Protein AF-A0A2K9NMX5-F1 (afdb_monomer_lite)

Radius of gyration: 22.31 Å; chains: 1; bounding box: 63×31×60 Å

Secondary structure (DSSP, 8-state):
--SHHHHHTTS----------PPP-HHHHHHHTT--HHHHHHHHHHTTEEEEE--SPPPTT--SHHHHHHHTSPBP-HHHHGGGGGGGGSS--EEEE-TT-TTS--SSEEEEE-TT--HHHHHHHHHHHHHHHTS-GGGS--HHHHHHHHHHHHHHHHHHHHHHHHHSS-SSHHHHHHHHHHHHHHHHHHHHHIIIIIHHHHHHHHHHHHHHHT-TT----HHHHHHHHHHHHHHHHHHHHHHHHHHHHHHHHHHHS-HHHHHHHHHHHHHHHHHHHHHHHHHHHHT-

Foldseek 3Di:
DPPVVVVVVVVPPDDPPPPPPLPQPLVVLLVLLVDALVRLVVVCVVLQEAEAEADDPQPPPDPDRVLVNHVPHHHDDCVQCVVVVVVVVDPDFKAWDQCLAPVGNDPTTYMYGYSPDDSLNSSLNVSLSVSLSSDDPVLRDNPVVLVVQLVVLVVLLVVLVVVCVVPVDQPDDVSVVSNVVSLVSNLSSLVSCLVSPLLSLLVSLVSVLVSVVPDPPSDDDPVSNVVSVVSNVVSLVVSLVSLVVSLVVLVVSLVSDDPVVCVVCVVVSVSSNVSSVVSNVVSVVSND

pLDDT: mean 73.91, std 14.16, range [30.08, 94.81]

Organism: Bacteriovorax stolpii (NCBI:txid960)

Sequence (288 aa):
MKIYIAIALSLLISLPVSAQFIAFPEAEVRSILLMTPDQIKQFAHKKEIELFKFSDPIPSQSKDVAHAFLASLPEVDQELFGPYKEIFTGSTLGVYFSKHNSSIDLESDTILFSSEADRWTIAHEMGHALIDKNRPLEMKKDEGADIERLRNAKEDYEEIMNLYRNLGFFPGQSYMQRALQSIQVWTSLMLDMLYTYELEEVRIEKYLIGLYENKPGLKLDSHTYKRSFWYIGKNCTSAKAKVNLAVEVLEYFSSIVPVEFKDAHRSELLKHKKILDQHRKVIGELCL

Structure (mmCIF, N/CA/C/O backbone):
data_AF-A0A2K9NMX5-F1
#
_entry.id   AF-A0A2K9NMX5-F1
#
loop_
_atom_site.group_PDB
_atom_site.id
_atom_site.type_symbol
_atom_site.label_atom_id
_atom_site.label_alt_id
_atom_site.label_comp_id
_atom_site.label_asym_id
_atom_site.label_entity_id
_atom_site.label_seq_id
_atom_site.pdbx_PDB_ins_code
_atom_site.Cartn_x
_atom_site.Cartn_y
_atom_site.Cartn_z
_atom_site.occupancy
_atom_site.B_iso_or_equiv
_atom_site.auth_seq_id
_atom_site.auth_comp_id
_atom_site.auth_asym_id
_atom_site.auth_atom_id
_atom_site.pdbx_PDB_model_num
ATOM 1 N N . MET A 1 1 ? -36.478 -11.560 25.301 1.00 39.66 1 MET A N 1
ATOM 2 C CA . MET A 1 1 ? -35.323 -10.636 25.408 1.00 39.66 1 MET A CA 1
ATOM 3 C C . MET A 1 1 ? -33.944 -11.276 25.158 1.00 39.66 1 MET A C 1
ATOM 5 O O . MET A 1 1 ? -32.975 -10.540 25.124 1.00 39.66 1 MET A O 1
ATOM 9 N N . LYS A 1 2 ? -33.819 -12.601 24.944 1.00 32.41 2 LYS A N 1
ATOM 10 C CA . LYS A 1 2 ? -32.523 -13.276 24.681 1.00 32.41 2 LYS A CA 1
ATOM 11 C C . LYS A 1 2 ? -32.207 -13.528 23.192 1.00 32.41 2 LYS A C 1
ATOM 13 O O . LYS A 1 2 ? -31.082 -13.866 22.863 1.00 32.41 2 LYS A O 1
ATOM 18 N N . ILE A 1 3 ? -33.187 -13.357 22.301 1.00 30.95 3 ILE A N 1
ATOM 19 C CA . ILE A 1 3 ? -33.089 -13.760 20.883 1.00 30.95 3 ILE A CA 1
ATOM 20 C C . ILE A 1 3 ? -32.508 -12.643 19.994 1.00 30.95 3 ILE A C 1
ATOM 22 O O . ILE A 1 3 ? -31.799 -12.930 19.039 1.00 30.95 3 ILE A O 1
ATOM 26 N N . TYR A 1 4 ? -32.699 -11.370 20.351 1.00 31.67 4 TYR A N 1
ATOM 27 C CA . TYR A 1 4 ? -32.189 -10.237 19.561 1.00 31.67 4 TYR A CA 1
ATOM 28 C C . TYR A 1 4 ? -30.689 -9.958 19.753 1.00 31.67 4 TYR A C 1
ATOM 30 O O . TYR A 1 4 ? -30.092 -9.260 18.943 1.00 31.67 4 TYR A O 1
ATOM 38 N N . ILE A 1 5 ? -30.069 -10.559 20.776 1.00 36.44 5 ILE A N 1
ATOM 39 C CA . ILE A 1 5 ? -28.612 -10.533 20.980 1.00 36.44 5 ILE A CA 1
ATOM 40 C C . ILE A 1 5 ? -27.917 -11.365 19.889 1.00 36.44 5 ILE A C 1
ATOM 42 O O . ILE A 1 5 ? -26.876 -10.964 19.393 1.00 36.44 5 ILE A O 1
ATOM 46 N N . ALA A 1 6 ? -28.532 -12.462 19.433 1.00 30.08 6 ALA A N 1
ATOM 47 C CA . ALA A 1 6 ? -27.938 -13.371 18.451 1.00 30.08 6 ALA A CA 1
ATOM 48 C C . ALA A 1 6 ? -27.905 -12.821 17.009 1.00 30.08 6 ALA A C 1
ATOM 50 O O . ALA A 1 6 ? -27.070 -13.248 16.223 1.00 30.08 6 ALA A O 1
ATOM 51 N N . ILE A 1 7 ? -28.774 -11.864 16.656 1.00 31.25 7 ILE A N 1
ATOM 52 C CA . ILE A 1 7 ? -28.886 -11.355 15.273 1.00 31.25 7 ILE A CA 1
ATOM 53 C C . ILE A 1 7 ? -27.889 -10.214 15.005 1.00 31.25 7 ILE A C 1
ATOM 55 O O . ILE A 1 7 ? -27.329 -10.133 13.913 1.00 31.25 7 ILE A O 1
ATOM 59 N N . ALA A 1 8 ? -27.557 -9.406 16.020 1.00 31.17 8 ALA A N 1
ATOM 60 C CA . ALA A 1 8 ? -26.403 -8.497 15.959 1.00 31.17 8 ALA A CA 1
ATOM 61 C C . ALA A 1 8 ? -25.058 -9.260 15.945 1.00 31.17 8 ALA A C 1
ATOM 63 O O . ALA A 1 8 ? -24.039 -8.721 15.525 1.00 31.17 8 ALA A O 1
ATOM 64 N N . LEU A 1 9 ? -25.080 -10.529 16.368 1.00 35.69 9 LEU A N 1
ATOM 65 C CA . LEU A 1 9 ? -23.940 -11.444 16.478 1.00 35.69 9 LEU A CA 1
ATOM 66 C C . LEU A 1 9 ? -23.517 -12.067 15.132 1.00 35.69 9 LEU A C 1
ATOM 68 O O . LEU A 1 9 ? -22.407 -12.572 15.021 1.00 35.69 9 LEU A O 1
ATOM 72 N N . SER A 1 10 ? -24.364 -12.009 14.100 1.00 32.78 10 SER A N 1
ATOM 73 C CA . SER A 1 10 ? -24.063 -12.506 12.742 1.00 32.78 10 SER A CA 1
ATOM 74 C C . SER A 1 10 ? -23.406 -11.469 11.818 1.00 32.78 10 SER A C 1
ATOM 76 O O . SER A 1 10 ? -22.920 -11.834 10.753 1.00 32.78 10 SER A O 1
ATOM 78 N N . LEU A 1 11 ? -23.356 -10.195 12.226 1.00 35.81 11 LEU A N 1
ATOM 79 C CA . LEU A 1 11 ? -22.588 -9.135 11.549 1.00 35.81 11 LEU A CA 1
ATOM 80 C C . LEU A 1 11 ? -21.177 -8.962 12.135 1.00 35.81 11 LEU A C 1
ATOM 82 O O . LEU A 1 11 ? -20.409 -8.135 11.650 1.00 35.81 11 LEU A O 1
ATOM 86 N N . LEU A 1 12 ? -20.813 -9.787 13.126 1.00 37.06 12 LEU A N 1
ATOM 87 C CA . LEU A 1 12 ? -19.438 -10.016 13.577 1.00 37.06 12 LEU A CA 1
ATOM 88 C C . LEU A 1 12 ? -18.704 -10.844 12.514 1.00 37.06 12 LEU A C 1
ATOM 90 O O . LEU A 1 12 ? -18.316 -11.991 12.737 1.00 37.06 12 LEU A O 1
ATOM 94 N N . ILE A 1 13 ? -18.596 -10.281 11.312 1.00 38.78 13 ILE A N 1
ATOM 95 C CA . ILE A 1 13 ? -17.832 -10.870 10.227 1.00 38.78 13 ILE A CA 1
ATOM 96 C C . ILE A 1 13 ? -16.401 -10.974 10.733 1.00 38.78 13 ILE A C 1
ATOM 98 O O . ILE A 1 13 ? -15.796 -10.007 11.196 1.00 38.78 13 ILE A O 1
ATOM 102 N N . SER A 1 14 ? -15.916 -12.208 10.703 1.00 38.34 14 SER A N 1
ATOM 103 C CA . SER A 1 14 ? -14.521 -12.588 10.779 1.00 38.34 14 SER A CA 1
ATOM 104 C C . SER A 1 14 ? -13.617 -11.488 10.234 1.00 38.34 14 SER A C 1
ATOM 106 O O . SER A 1 14 ? -13.464 -11.361 9.022 1.00 38.34 14 SER A O 1
ATOM 108 N N . LEU A 1 15 ? -12.969 -10.738 11.127 1.00 38.94 15 LEU A N 1
ATOM 109 C CA . LEU A 1 15 ? -11.717 -10.091 10.760 1.00 38.94 15 LEU A CA 1
ATOM 110 C C . LEU A 1 15 ? -10.852 -11.172 10.119 1.00 38.94 15 LEU A C 1
ATOM 112 O O . LEU A 1 15 ? -10.702 -12.237 10.746 1.00 38.94 15 LEU A O 1
ATOM 116 N N . PRO A 1 16 ? -10.289 -10.951 8.923 1.00 42.09 16 PRO A N 1
ATOM 117 C CA . PRO A 1 16 ? -9.227 -11.804 8.455 1.00 42.09 16 PRO A CA 1
ATOM 118 C C . PRO A 1 16 ? -8.101 -11.698 9.487 1.00 42.09 16 PRO A C 1
ATOM 120 O O . PRO A 1 16 ? -7.325 -10.755 9.539 1.00 42.09 16 PRO A O 1
ATOM 123 N N . VAL A 1 17 ? -8.027 -12.703 10.359 1.00 41.62 17 VAL A N 1
ATOM 124 C CA . VAL A 1 17 ? -6.930 -12.919 11.313 1.00 41.62 17 VAL A CA 1
ATOM 125 C C . VAL A 1 17 ? -5.616 -13.172 10.568 1.00 41.62 17 VAL A C 1
ATOM 127 O O . VAL A 1 17 ? -4.544 -13.225 11.165 1.00 41.62 17 VAL A O 1
ATOM 130 N N . SER A 1 18 ? -5.655 -13.319 9.251 1.00 43.41 18 SER A N 1
ATOM 131 C CA . SER A 1 18 ? -4.471 -13.447 8.438 1.00 43.41 18 SER A CA 1
ATOM 132 C C . SER A 1 18 ? -3.858 -12.076 8.166 1.00 43.41 18 SER A C 1
ATOM 134 O O . SER A 1 18 ? -3.898 -11.582 7.048 1.00 43.41 18 SER A O 1
ATOM 136 N N . ALA A 1 19 ? -3.068 -11.584 9.119 1.00 44.72 19 ALA A N 1
ATOM 137 C CA . ALA A 1 19 ? -1.778 -10.988 8.765 1.00 44.72 19 ALA A CA 1
ATOM 138 C C . ALA A 1 19 ? -0.872 -12.076 8.137 1.00 44.72 19 ALA A C 1
ATOM 140 O O . ALA A 1 19 ? 0.235 -12.348 8.603 1.00 44.72 19 ALA A O 1
ATOM 141 N N . GLN A 1 20 ? -1.372 -12.781 7.116 1.00 50.09 20 GLN A N 1
ATOM 142 C CA . GLN A 1 20 ? -0.542 -13.579 6.243 1.00 50.09 20 GLN A CA 1
ATOM 143 C C . GLN A 1 20 ? 0.215 -12.557 5.423 1.00 50.09 20 GLN A C 1
ATOM 145 O O . GLN A 1 20 ? -0.358 -11.800 4.642 1.00 50.09 20 GLN A O 1
ATOM 150 N N . PHE A 1 21 ? 1.515 -12.492 5.670 1.00 55.56 21 PHE A N 1
ATOM 151 C CA . PHE A 1 21 ? 2.412 -11.776 4.794 1.00 55.56 21 PHE A CA 1
ATOM 152 C C . PHE A 1 21 ? 2.239 -12.382 3.409 1.00 55.56 21 PHE A C 1
ATOM 154 O O . PHE A 1 21 ? 2.646 -13.521 3.179 1.00 55.56 21 PHE A O 1
ATOM 161 N N . ILE A 1 22 ? 1.598 -11.635 2.510 1.00 64.44 22 ILE A N 1
ATOM 162 C CA . ILE A 1 22 ? 1.619 -11.971 1.095 1.00 64.44 22 ILE A CA 1
ATOM 163 C C . ILE A 1 22 ? 3.096 -12.012 0.728 1.00 64.44 22 ILE A C 1
ATOM 165 O O . ILE A 1 22 ? 3.821 -11.035 0.948 1.00 64.44 22 ILE A O 1
ATOM 169 N N . ALA A 1 23 ? 3.552 -13.181 0.278 1.00 68.25 23 ALA A N 1
ATOM 170 C CA . ALA A 1 23 ? 4.934 -13.362 -0.116 1.00 68.25 23 ALA A CA 1
ATOM 171 C C . ALA A 1 23 ? 5.259 -12.323 -1.189 1.00 68.25 23 ALA A C 1
ATOM 173 O O . ALA A 1 23 ? 4.546 -12.204 -2.189 1.00 68.25 23 ALA A O 1
ATOM 174 N N . PHE A 1 24 ? 6.311 -11.544 -0.951 1.00 74.38 24 PHE A N 1
ATOM 175 C CA . PHE A 1 24 ? 6.724 -10.540 -1.912 1.00 74.38 24 PHE A CA 1
ATOM 176 C C . PHE A 1 24 ? 7.289 -11.253 -3.157 1.00 74.38 24 PHE A C 1
ATOM 178 O O . PHE A 1 24 ? 8.130 -12.144 -3.005 1.00 74.38 24 PHE A O 1
ATOM 185 N N . PRO A 1 25 ? 6.832 -10.920 -4.379 1.00 82.56 25 PRO A N 1
ATOM 186 C CA . PRO A 1 25 ? 7.232 -11.598 -5.613 1.00 82.56 25 PRO A CA 1
ATOM 187 C C . PRO A 1 25 ? 8.620 -11.126 -6.076 1.00 82.56 25 PRO A C 1
ATOM 189 O O . PRO A 1 25 ? 8.793 -10.473 -7.106 1.00 82.56 25 PRO A O 1
ATOM 192 N N . GLU A 1 26 ? 9.628 -11.452 -5.268 1.00 83.12 26 GLU A N 1
ATOM 193 C CA . GLU A 1 26 ? 11.017 -11.015 -5.407 1.00 83.12 26 GLU A CA 1
ATOM 194 C C . GLU A 1 26 ? 11.593 -11.305 -6.799 1.00 83.12 26 GLU A C 1
ATOM 196 O O . GLU A 1 26 ? 12.179 -10.430 -7.441 1.00 83.12 26 GLU A O 1
ATOM 201 N N . ALA A 1 27 ? 11.418 -12.535 -7.289 1.00 84.12 27 ALA A N 1
ATOM 202 C CA . ALA A 1 27 ? 11.983 -12.971 -8.561 1.00 84.12 27 ALA A CA 1
ATOM 203 C C . ALA A 1 27 ? 11.429 -12.154 -9.738 1.00 84.12 27 ALA A C 1
ATOM 205 O O . ALA A 1 27 ? 12.196 -11.697 -10.593 1.00 84.12 27 ALA A O 1
ATOM 206 N N . GLU A 1 28 ? 10.116 -11.926 -9.760 1.00 87.69 28 GLU A N 1
ATOM 207 C CA . GLU A 1 28 ? 9.453 -11.117 -10.773 1.00 87.69 28 GLU A CA 1
ATOM 208 C C . GLU A 1 28 ? 9.873 -9.646 -10.701 1.00 87.69 28 GLU A C 1
ATOM 210 O O . GLU A 1 28 ? 10.300 -9.095 -11.719 1.00 87.69 28 GLU A O 1
ATOM 215 N N . VAL A 1 29 ? 9.856 -9.026 -9.517 1.00 84.88 29 VAL A N 1
ATOM 216 C CA . VAL A 1 29 ? 10.253 -7.614 -9.346 1.00 84.88 29 VAL A CA 1
ATOM 217 C C . VAL A 1 29 ? 11.712 -7.399 -9.755 1.00 84.88 29 VAL A C 1
ATOM 219 O O . VAL A 1 29 ? 12.036 -6.472 -10.503 1.00 84.88 29 VAL A O 1
ATOM 222 N N . ARG A 1 30 ? 12.606 -8.322 -9.380 1.00 83.12 30 ARG A N 1
ATOM 223 C CA . ARG A 1 30 ? 14.009 -8.303 -9.819 1.00 83.12 30 ARG A CA 1
ATOM 224 C C . ARG A 1 30 ? 14.152 -8.395 -11.335 1.00 83.12 30 ARG A C 1
ATOM 226 O O . ARG A 1 30 ? 15.092 -7.817 -11.887 1.00 83.12 30 ARG A O 1
ATOM 233 N N . SER A 1 31 ? 13.285 -9.160 -11.996 1.00 84.88 31 SER A N 1
ATOM 234 C CA . SER A 1 31 ? 13.334 -9.356 -13.444 1.00 84.88 31 SER A CA 1
ATOM 235 C C . SER A 1 31 ? 12.909 -8.099 -14.209 1.00 84.88 31 SER A C 1
ATOM 237 O O . SER A 1 31 ? 13.566 -7.751 -15.189 1.00 84.88 31 SER A O 1
ATOM 239 N N . ILE A 1 32 ? 11.922 -7.346 -13.710 1.00 87.69 32 ILE A N 1
ATOM 240 C CA . ILE A 1 32 ? 11.442 -6.087 -14.314 1.00 87.69 32 ILE A CA 1
ATOM 241 C C . ILE A 1 32 ? 12.579 -5.056 -14.424 1.00 87.69 32 ILE A C 1
ATOM 243 O O . ILE A 1 32 ? 12.795 -4.443 -15.478 1.00 87.69 32 ILE A O 1
ATOM 247 N N . LEU A 1 33 ? 13.416 -4.954 -13.388 1.00 82.00 33 LEU A N 1
ATOM 248 C CA . LEU A 1 33 ? 14.617 -4.107 -13.395 1.00 82.00 33 LEU A CA 1
ATOM 249 C C . LEU A 1 33 ? 15.656 -4.486 -14.466 1.00 82.00 33 LEU A C 1
ATOM 251 O O . LEU A 1 33 ? 16.575 -3.708 -14.712 1.00 82.00 33 LEU A O 1
ATOM 255 N N . LEU A 1 34 ? 15.535 -5.654 -15.103 1.00 83.00 34 LEU A N 1
ATOM 256 C CA . LEU A 1 34 ? 16.440 -6.133 -16.155 1.00 83.00 34 LEU A CA 1
ATOM 257 C C . LEU A 1 34 ? 15.776 -6.286 -17.539 1.00 83.00 34 LEU A C 1
ATOM 259 O O . LEU A 1 34 ? 16.484 -6.341 -18.540 1.00 83.00 34 LEU A O 1
ATOM 263 N N . MET A 1 35 ? 14.442 -6.282 -17.622 1.00 88.06 35 MET A N 1
ATOM 264 C CA . MET A 1 35 ? 13.666 -6.411 -18.864 1.00 88.06 35 MET A CA 1
ATOM 265 C C . MET A 1 35 ? 13.797 -5.237 -19.857 1.00 88.06 35 MET A C 1
ATOM 267 O O . MET A 1 35 ? 13.880 -4.071 -19.490 1.00 88.06 35 MET A O 1
ATOM 271 N N . THR A 1 36 ? 13.759 -5.502 -21.156 1.00 87.88 36 THR A N 1
ATOM 272 C CA . THR A 1 36 ? 13.569 -4.443 -22.161 1.00 87.88 36 THR A CA 1
ATOM 273 C C . THR A 1 36 ? 12.147 -3.860 -22.083 1.00 87.88 36 THR A C 1
ATOM 275 O O . THR A 1 36 ? 11.261 -4.496 -21.508 1.00 87.88 36 THR A O 1
ATOM 278 N N . PRO A 1 37 ? 11.872 -2.690 -22.692 1.00 87.94 37 PRO A N 1
ATOM 279 C CA . PRO A 1 37 ? 10.526 -2.115 -22.717 1.00 87.94 37 PRO A CA 1
ATOM 280 C C . PRO A 1 37 ? 9.449 -3.083 -23.223 1.00 87.94 37 PRO A C 1
ATOM 282 O O . PRO A 1 37 ? 8.381 -3.203 -22.626 1.00 87.94 37 PRO A O 1
ATOM 285 N N . ASP A 1 38 ? 9.743 -3.828 -24.289 1.00 89.62 38 ASP A N 1
ATOM 286 C CA . ASP A 1 38 ? 8.806 -4.807 -24.847 1.00 89.62 38 ASP A CA 1
ATOM 287 C C . ASP A 1 38 ? 8.607 -6.013 -23.930 1.00 89.62 38 ASP A C 1
ATOM 289 O O . ASP A 1 38 ? 7.492 -6.518 -23.816 1.00 89.62 38 ASP A O 1
ATOM 293 N N . GLN A 1 39 ? 9.654 -6.445 -23.222 1.00 92.50 39 GLN A N 1
ATOM 294 C CA . GLN A 1 39 ? 9.534 -7.506 -22.224 1.00 92.50 39 GLN A CA 1
ATOM 295 C C . GLN A 1 39 ? 8.657 -7.073 -21.043 1.00 92.50 39 GLN A C 1
ATOM 297 O O . GLN A 1 39 ? 7.851 -7.880 -20.586 1.00 92.50 39 GLN A O 1
ATOM 302 N N . ILE A 1 40 ? 8.756 -5.816 -20.590 1.00 91.50 40 ILE A N 1
ATOM 303 C CA . ILE A 1 40 ? 7.889 -5.276 -19.529 1.00 91.50 40 ILE A CA 1
ATOM 304 C C . ILE A 1 40 ? 6.427 -5.279 -19.992 1.00 91.50 40 ILE A C 1
ATOM 306 O O . ILE A 1 40 ? 5.571 -5.798 -19.280 1.00 91.50 40 ILE A O 1
ATOM 310 N N . LYS A 1 41 ? 6.138 -4.790 -21.207 1.00 92.25 41 LYS A N 1
ATOM 311 C CA . LYS A 1 41 ? 4.773 -4.795 -21.771 1.00 92.25 41 LYS A CA 1
ATOM 312 C C . LYS A 1 41 ? 4.205 -6.209 -21.906 1.00 92.25 41 LYS A C 1
ATOM 314 O O . LYS A 1 41 ? 3.077 -6.467 -21.498 1.00 92.25 41 LYS A O 1
ATOM 319 N N . GLN A 1 42 ? 4.991 -7.149 -22.432 1.00 94.06 42 GLN A N 1
ATOM 320 C CA . GLN A 1 42 ? 4.574 -8.551 -22.540 1.00 94.06 42 GLN A CA 1
ATOM 321 C C . GLN A 1 42 ? 4.342 -9.192 -21.170 1.00 94.06 42 GLN A C 1
ATOM 323 O O . GLN A 1 42 ? 3.435 -10.011 -21.020 1.00 94.06 42 GLN A O 1
ATOM 328 N N . PHE A 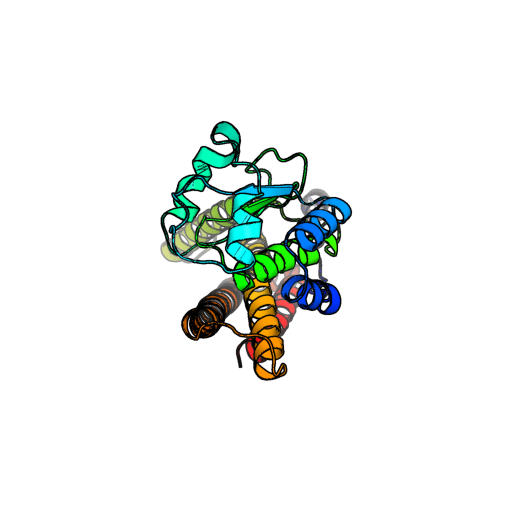1 43 ? 5.167 -8.853 -20.180 1.00 94.00 43 PHE A N 1
ATOM 329 C CA . PHE A 1 43 ? 4.998 -9.328 -18.815 1.00 94.00 43 PHE A CA 1
ATOM 330 C C . PHE A 1 43 ? 3.707 -8.780 -18.195 1.00 94.00 43 PHE A C 1
ATOM 332 O O . PHE A 1 43 ? 2.921 -9.573 -17.685 1.00 94.00 43 PHE A O 1
ATOM 339 N N . ALA A 1 44 ? 3.451 -7.472 -18.304 1.00 94.00 44 ALA A N 1
ATOM 340 C CA . ALA A 1 44 ? 2.224 -6.838 -17.819 1.00 94.00 44 ALA A CA 1
ATOM 341 C C . ALA A 1 44 ? 0.972 -7.446 -18.466 1.00 94.00 44 ALA A C 1
ATOM 343 O O . ALA A 1 44 ? 0.076 -7.896 -17.759 1.00 94.00 44 ALA A O 1
ATOM 344 N N . HIS A 1 45 ? 0.972 -7.611 -19.792 1.00 93.31 45 HIS A N 1
ATOM 345 C CA . HIS A 1 45 ? -0.123 -8.264 -20.514 1.00 93.31 45 HIS A CA 1
ATOM 346 C C . HIS A 1 45 ? -0.381 -9.696 -20.017 1.00 93.31 45 HIS A C 1
ATOM 348 O O . HIS A 1 45 ? -1.518 -10.075 -19.760 1.00 93.31 45 HIS A O 1
ATOM 354 N N . LYS A 1 46 ? 0.669 -10.510 -19.821 1.00 93.56 46 LYS A N 1
ATOM 355 C CA . LYS A 1 46 ? 0.532 -11.872 -19.259 1.00 93.56 46 LYS A CA 1
ATOM 356 C C . LYS A 1 46 ? -0.017 -11.886 -17.834 1.00 93.56 46 LYS A C 1
ATOM 358 O O . LYS A 1 46 ? -0.508 -12.919 -17.389 1.00 93.56 46 LYS A O 1
ATOM 363 N N . LYS A 1 47 ? 0.143 -10.784 -17.108 1.00 92.62 47 LYS A N 1
ATOM 364 C CA . LYS A 1 47 ? -0.374 -10.595 -15.756 1.00 92.62 47 LYS A CA 1
ATOM 365 C C . LYS A 1 47 ? -1.725 -9.884 -15.746 1.00 92.62 47 LYS A C 1
ATOM 367 O O . LYS A 1 47 ? -2.229 -9.656 -14.655 1.00 92.62 47 LYS A O 1
ATOM 372 N N . GLU A 1 48 ? -2.320 -9.588 -16.904 1.00 94.00 48 GLU A N 1
ATOM 373 C CA . GLU A 1 48 ? -3.578 -8.837 -17.006 1.00 94.00 48 GLU A CA 1
ATOM 374 C C . GLU A 1 48 ? -3.473 -7.491 -16.271 1.00 94.00 48 GLU A C 1
ATOM 376 O O . GLU A 1 48 ? -4.262 -7.204 -15.367 1.00 94.00 48 GLU A O 1
ATOM 381 N N . ILE A 1 49 ? -2.413 -6.741 -16.591 1.00 94.56 49 ILE A N 1
ATOM 382 C CA . ILE A 1 49 ? -2.163 -5.385 -16.100 1.00 94.56 49 ILE A CA 1
ATOM 383 C C . ILE A 1 49 ? -2.083 -4.456 -17.309 1.00 94.56 49 ILE A C 1
ATOM 385 O O . ILE A 1 49 ? -1.254 -4.671 -18.203 1.00 94.56 49 ILE A O 1
ATOM 389 N N . GLU A 1 50 ? -2.909 -3.420 -17.317 1.00 94.81 50 GLU A N 1
ATOM 390 C CA . GLU A 1 50 ? -2.854 -2.346 -18.298 1.00 94.81 50 GLU A CA 1
ATOM 391 C C . GLU A 1 50 ? -1.894 -1.242 -17.858 1.00 94.81 50 GLU A C 1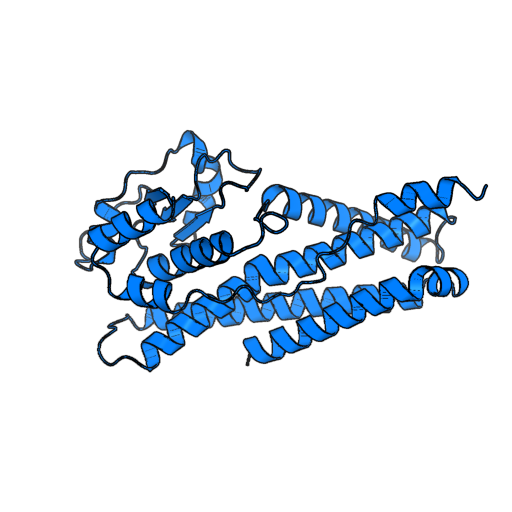
ATOM 393 O O . GLU A 1 50 ? -1.733 -0.941 -16.676 1.00 94.81 50 GLU A O 1
ATOM 398 N N . LEU A 1 51 ? -1.198 -0.662 -18.834 1.00 94.19 51 LEU A N 1
ATOM 399 C CA . LEU A 1 51 ? -0.132 0.306 -18.613 1.00 94.19 51 LEU A CA 1
ATOM 400 C C . LEU A 1 51 ? -0.411 1.547 -19.454 1.00 94.19 51 LEU A C 1
ATOM 402 O O . LEU A 1 51 ? -0.465 1.449 -20.682 1.00 94.19 51 LEU A O 1
ATOM 406 N N . PHE A 1 52 ? -0.501 2.707 -18.813 1.00 91.75 52 PHE A N 1
ATOM 407 C CA . PHE A 1 52 ? -0.731 3.983 -19.490 1.00 91.75 52 PHE A CA 1
ATOM 408 C C . PHE A 1 52 ? 0.274 5.043 -19.047 1.00 91.75 52 PHE A C 1
ATOM 410 O O . PHE A 1 52 ? 0.928 4.927 -18.007 1.00 91.75 52 PHE A O 1
ATOM 417 N N . LYS A 1 53 ? 0.372 6.111 -19.840 1.00 88.62 53 LYS A N 1
ATOM 418 C CA . LYS A 1 53 ? 1.113 7.325 -19.484 1.00 88.62 53 LYS A CA 1
ATOM 419 C C . LYS A 1 53 ? 0.181 8.527 -19.345 1.00 88.62 53 LYS A C 1
ATOM 421 O O . LYS A 1 53 ? -0.755 8.683 -20.133 1.00 88.62 53 LYS A O 1
ATOM 426 N N . PHE A 1 54 ? 0.490 9.414 -18.405 1.00 80.19 54 PHE A N 1
ATOM 427 C CA . PHE A 1 54 ? -0.049 10.769 -18.388 1.00 80.19 54 PHE A CA 1
ATOM 428 C C . PHE A 1 54 ? 0.719 11.660 -19.367 1.00 80.19 54 PHE A C 1
ATOM 430 O O . PHE A 1 54 ? 1.946 11.602 -19.477 1.00 80.19 54 PHE A O 1
ATOM 437 N N . SER A 1 55 ? -0.033 12.470 -20.107 1.00 63.75 55 SER A N 1
ATOM 438 C CA . SER A 1 55 ? 0.460 13.371 -21.143 1.00 63.75 55 SER A CA 1
ATOM 439 C C . SER A 1 55 ? 1.075 14.636 -20.533 1.00 63.75 55 SER A C 1
ATOM 441 O O . SER A 1 55 ? 0.483 15.711 -20.602 1.00 63.75 55 SER A O 1
ATOM 443 N N . ASP A 1 56 ? 2.267 14.501 -19.959 1.00 59.78 56 ASP A N 1
ATOM 444 C CA . ASP A 1 56 ? 3.194 15.615 -19.756 1.00 59.78 56 ASP A CA 1
ATOM 445 C C . ASP A 1 56 ? 4.333 15.508 -20.787 1.00 59.78 56 ASP A C 1
ATOM 447 O O . ASP A 1 56 ? 4.685 14.401 -21.219 1.00 59.78 56 ASP A O 1
ATOM 451 N N . PRO A 1 57 ? 4.888 16.634 -21.277 1.00 54.34 57 PRO A N 1
ATOM 452 C CA . PRO A 1 57 ? 5.954 16.591 -22.265 1.00 54.34 57 PRO A CA 1
ATOM 453 C C . PRO A 1 57 ? 7.154 15.829 -21.701 1.00 54.34 57 PRO A C 1
ATOM 455 O O . PRO A 1 57 ? 7.792 16.267 -20.746 1.00 54.34 57 PRO A O 1
ATOM 458 N N . ILE A 1 58 ? 7.483 14.700 -22.334 1.00 54.47 58 ILE A N 1
ATOM 459 C CA . ILE A 1 58 ? 8.667 13.913 -21.990 1.00 54.47 58 ILE A CA 1
ATOM 460 C C . ILE A 1 58 ? 9.895 14.827 -22.114 1.00 54.47 58 ILE A C 1
ATOM 462 O O . ILE A 1 58 ? 10.128 15.365 -23.206 1.00 54.47 58 ILE A O 1
ATOM 466 N N . PRO A 1 59 ? 10.703 15.009 -21.051 1.00 50.66 59 PRO A N 1
ATOM 467 C CA . PRO A 1 59 ? 11.921 15.796 -21.145 1.00 50.66 59 PRO A CA 1
ATOM 468 C C . PRO A 1 59 ? 12.801 15.233 -22.264 1.00 50.66 59 PRO A C 1
ATOM 470 O O . PRO A 1 59 ? 13.235 14.082 -22.224 1.00 50.66 59 PRO A O 1
ATOM 473 N N . SER A 1 60 ? 13.063 16.054 -23.284 1.00 44.88 60 SER A N 1
ATOM 474 C CA . SER A 1 60 ? 13.651 15.666 -24.581 1.00 44.88 60 SER A CA 1
ATOM 475 C C . SER A 1 60 ? 15.077 15.087 -24.537 1.00 44.88 60 SER A C 1
ATOM 477 O O . SER A 1 60 ? 15.692 14.882 -25.584 1.00 44.88 60 SER A O 1
ATOM 479 N N . GLN A 1 61 ? 15.636 14.831 -23.351 1.00 45.62 61 GLN A N 1
ATOM 480 C CA . GLN A 1 61 ? 17.063 14.567 -23.173 1.00 45.62 61 GLN A CA 1
ATOM 481 C C . GLN A 1 61 ? 17.419 13.248 -22.485 1.00 45.62 61 GLN A C 1
ATOM 483 O O . GLN A 1 61 ? 18.597 12.887 -22.500 1.00 45.62 61 GLN A O 1
ATOM 488 N N . SER A 1 62 ? 16.469 12.487 -21.936 1.00 48.75 62 SER A N 1
ATOM 489 C CA . SER A 1 62 ? 16.819 11.206 -21.316 1.00 48.75 62 SER A CA 1
ATOM 490 C C . SER A 1 62 ? 16.637 10.033 -22.281 1.00 48.75 62 SER A C 1
ATOM 492 O O . SER A 1 62 ? 15.550 9.755 -22.782 1.00 48.75 62 SER A O 1
ATOM 494 N N . LYS A 1 63 ? 17.750 9.347 -22.564 1.00 52.12 63 LYS A N 1
ATOM 495 C CA . LYS A 1 63 ? 17.844 8.190 -23.474 1.00 52.12 63 LYS A CA 1
ATOM 496 C C . LYS A 1 63 ? 17.719 6.850 -22.745 1.00 52.12 63 LYS A C 1
ATOM 498 O O . LYS A 1 63 ? 18.124 5.818 -23.281 1.00 52.12 63 LYS A O 1
ATOM 503 N N . ASP A 1 64 ? 17.206 6.862 -21.522 1.00 67.44 64 ASP A N 1
ATOM 504 C CA . ASP A 1 64 ? 17.166 5.663 -20.696 1.00 67.44 64 ASP A CA 1
ATOM 505 C C . ASP A 1 64 ? 15.965 4.775 -21.033 1.00 67.44 64 ASP A C 1
ATOM 507 O O . ASP A 1 64 ? 14.939 5.222 -21.545 1.00 67.44 64 ASP A O 1
ATOM 511 N N . VAL A 1 65 ? 16.099 3.481 -20.731 1.00 64.06 65 VAL A N 1
ATOM 512 C CA . VAL A 1 65 ? 15.112 2.428 -21.034 1.00 64.06 65 VAL A CA 1
ATOM 513 C C . VAL A 1 65 ? 13.695 2.789 -20.567 1.00 64.06 65 VAL A C 1
ATOM 515 O O . VAL A 1 65 ? 12.729 2.439 -21.242 1.00 64.06 65 VAL A O 1
ATOM 518 N N . ALA A 1 66 ? 13.573 3.515 -19.451 1.00 73.56 66 ALA A N 1
ATOM 519 C CA . ALA A 1 66 ? 12.296 3.994 -18.931 1.00 73.56 66 ALA A CA 1
ATOM 520 C C . ALA A 1 66 ? 11.593 4.952 -19.909 1.00 73.56 66 ALA A C 1
ATOM 522 O O . ALA A 1 66 ? 10.428 4.746 -20.219 1.00 73.56 66 ALA A O 1
ATOM 523 N N . HIS A 1 67 ? 12.307 5.905 -20.513 1.00 76.69 67 HIS A N 1
ATOM 524 C CA . HIS A 1 67 ? 11.721 6.841 -21.478 1.00 76.69 67 HIS A CA 1
ATOM 525 C C . HIS A 1 67 ? 11.252 6.149 -22.757 1.00 76.69 67 HIS A C 1
ATOM 527 O O . HIS A 1 67 ? 10.175 6.453 -23.261 1.00 76.69 67 HIS A O 1
ATOM 533 N N . ALA A 1 68 ? 12.021 5.180 -23.265 1.00 75.44 68 ALA A N 1
ATOM 534 C CA . ALA A 1 68 ? 11.604 4.381 -24.419 1.00 75.44 68 ALA A CA 1
ATOM 535 C C . ALA A 1 68 ? 10.351 3.541 -24.111 1.00 75.44 68 ALA A C 1
ATOM 537 O O . ALA A 1 68 ? 9.469 3.403 -24.959 1.00 75.44 68 ALA A O 1
ATOM 538 N N . PHE A 1 69 ? 10.259 3.002 -22.892 1.00 85.56 69 PHE A N 1
ATOM 539 C CA . PHE A 1 69 ? 9.068 2.310 -22.411 1.00 85.56 69 PHE A CA 1
ATOM 540 C C . PHE A 1 69 ? 7.863 3.248 -22.331 1.00 85.56 69 PHE A C 1
ATOM 542 O O . PHE A 1 69 ? 6.872 2.980 -23.010 1.00 85.56 69 PHE A O 1
ATOM 549 N N . LEU A 1 70 ? 7.980 4.365 -21.609 1.00 86.25 70 LEU A N 1
ATOM 550 C CA . LEU A 1 70 ? 6.916 5.356 -21.437 1.00 86.25 70 LEU A CA 1
ATOM 551 C C . LEU A 1 70 ? 6.433 5.922 -22.772 1.00 86.25 70 LEU A C 1
ATOM 553 O O . LEU A 1 70 ? 5.234 5.999 -23.009 1.00 86.25 70 LEU A O 1
ATOM 557 N N . ALA A 1 71 ? 7.344 6.249 -23.693 1.00 82.88 71 ALA A N 1
ATOM 558 C CA . ALA A 1 71 ? 6.983 6.740 -25.021 1.00 82.88 71 ALA A CA 1
ATOM 559 C C . ALA A 1 71 ? 6.114 5.739 -25.804 1.00 82.88 71 ALA A C 1
ATOM 561 O O . ALA A 1 71 ? 5.276 6.161 -26.601 1.00 82.88 71 ALA A O 1
ATOM 562 N N . SER A 1 72 ? 6.291 4.437 -25.555 1.00 85.94 72 SER A N 1
ATOM 563 C CA . SER A 1 72 ? 5.541 3.362 -26.210 1.00 85.94 72 SER A CA 1
ATOM 564 C C . SER A 1 72 ? 4.196 3.027 -25.560 1.00 85.94 72 SER A C 1
ATOM 566 O O . SER A 1 72 ? 3.453 2.228 -26.129 1.00 85.94 72 SER A O 1
ATOM 568 N N . LEU A 1 73 ? 3.892 3.587 -24.385 1.00 89.75 73 LEU A N 1
ATOM 569 C CA . LEU A 1 73 ? 2.612 3.366 -23.717 1.00 89.75 73 LEU A CA 1
ATOM 570 C C . LEU A 1 73 ? 1.503 4.228 -24.344 1.00 89.75 73 LEU A C 1
ATOM 572 O O . LEU A 1 73 ? 1.779 5.357 -24.777 1.00 89.75 73 LEU A O 1
ATOM 576 N N . PRO A 1 74 ? 0.257 3.719 -24.381 1.00 90.44 74 PRO A N 1
ATOM 577 C CA . PRO A 1 74 ? -0.906 4.527 -24.725 1.00 90.44 74 PRO A CA 1
ATOM 578 C C . PRO A 1 74 ? -1.093 5.667 -23.716 1.00 90.44 74 PRO A C 1
ATOM 580 O O . PRO A 1 74 ? -0.729 5.549 -22.542 1.00 90.44 74 PRO A O 1
ATOM 583 N N . GLU A 1 75 ? -1.650 6.781 -24.186 1.00 87.62 75 GLU A N 1
ATOM 584 C CA . GLU A 1 75 ? -2.097 7.850 -23.292 1.00 87.62 75 GLU A CA 1
ATOM 585 C C . GLU A 1 75 ? -3.300 7.380 -22.481 1.00 87.62 75 GLU A C 1
ATOM 587 O O . GLU A 1 75 ? -4.133 6.613 -22.964 1.00 87.62 75 GLU A O 1
ATOM 592 N N . VAL A 1 76 ? -3.346 7.824 -21.231 1.00 84.31 76 VAL A N 1
ATOM 593 C CA . VAL A 1 76 ? -4.451 7.537 -20.325 1.00 84.31 76 VAL A CA 1
ATOM 594 C C . VAL A 1 76 ? -5.739 8.221 -20.792 1.00 84.31 76 VAL A C 1
ATOM 596 O O . VAL A 1 76 ? -5.713 9.360 -21.267 1.00 84.31 76 VAL A O 1
ATOM 599 N N . ASP A 1 77 ? -6.870 7.543 -20.603 1.00 80.69 77 ASP A N 1
ATOM 600 C CA . ASP A 1 77 ? -8.192 8.130 -20.799 1.00 80.69 77 ASP A CA 1
ATOM 601 C C . ASP A 1 77 ? -8.441 9.252 -19.773 1.00 80.69 77 ASP A C 1
ATOM 603 O O . ASP A 1 77 ? -8.517 9.022 -18.563 1.00 80.69 77 ASP A O 1
ATOM 607 N N . GLN A 1 78 ? -8.549 10.490 -20.261 1.00 78.12 78 GLN A N 1
ATOM 608 C CA . GLN A 1 78 ? -8.772 11.667 -19.419 1.00 78.12 78 GLN A CA 1
ATOM 609 C C . GLN A 1 78 ? -10.195 11.731 -18.846 1.00 78.12 78 GLN A C 1
ATOM 611 O O . GLN A 1 78 ? -10.391 12.425 -17.851 1.00 78.12 78 GLN A O 1
ATOM 616 N N . GLU A 1 79 ? -11.180 11.043 -19.428 1.00 78.81 79 GLU A N 1
ATOM 617 C CA . GLU A 1 79 ? -12.532 10.980 -18.861 1.00 78.81 79 GLU A CA 1
ATOM 618 C C . GLU A 1 79 ? -12.546 10.091 -17.616 1.00 78.81 79 GLU A C 1
ATOM 620 O O . GLU A 1 79 ? -13.066 10.493 -16.575 1.00 78.81 79 GLU A O 1
ATOM 625 N N . LEU A 1 80 ? -11.904 8.924 -17.698 1.00 77.69 80 LEU A N 1
ATOM 626 C CA . LEU A 1 80 ? -11.857 7.961 -16.599 1.00 77.69 80 LEU A CA 1
ATOM 627 C C . LEU A 1 80 ? -10.895 8.389 -15.480 1.00 77.69 80 LEU A C 1
ATOM 629 O O . LEU A 1 80 ? -11.224 8.300 -14.298 1.00 77.69 80 LEU A O 1
ATOM 633 N N . PHE A 1 81 ? -9.712 8.895 -15.839 1.00 79.56 81 PHE A N 1
ATOM 634 C CA . PHE A 1 81 ? -8.652 9.215 -14.876 1.00 79.56 81 PHE A CA 1
ATOM 635 C C . PHE A 1 81 ? -8.464 10.714 -14.617 1.00 79.56 81 PHE A C 1
ATOM 637 O O . PHE A 1 81 ? -7.626 11.097 -13.798 1.00 79.56 81 PHE A O 1
ATOM 644 N N . GLY A 1 82 ? -9.255 11.577 -15.259 1.00 73.50 82 GLY A N 1
ATOM 645 C CA . GLY A 1 82 ? -9.227 13.030 -15.064 1.00 73.50 82 GLY A CA 1
ATOM 646 C C . GLY A 1 82 ? -9.291 13.477 -13.596 1.00 73.50 82 GLY A C 1
ATOM 647 O O . GLY A 1 82 ? -8.462 14.302 -13.203 1.00 73.50 82 GLY A O 1
ATOM 648 N N . PRO A 1 83 ? -10.177 12.907 -12.750 1.00 77.00 83 PRO A N 1
ATOM 649 C CA . PRO A 1 83 ? -10.237 13.232 -11.320 1.00 77.00 83 PRO A CA 1
ATOM 650 C C . PRO A 1 83 ? -8.948 12.920 -10.540 1.00 77.00 83 PRO A C 1
ATOM 652 O O . PRO A 1 83 ? -8.708 13.501 -9.487 1.00 77.00 83 PRO A O 1
ATOM 655 N N . TYR A 1 84 ? -8.095 12.035 -11.064 1.00 74.44 84 TYR A N 1
ATOM 656 C CA . TYR A 1 84 ? -6.850 11.586 -10.431 1.00 74.44 84 TYR A CA 1
ATOM 657 C C . TYR A 1 84 ? -5.619 12.313 -10.972 1.00 74.44 84 TYR A C 1
ATOM 659 O O . TYR A 1 84 ? -4.504 12.081 -10.505 1.00 74.44 84 TYR A O 1
ATOM 667 N N . LYS A 1 85 ? -5.800 13.236 -11.923 1.00 72.69 85 LYS A N 1
ATOM 668 C CA . LYS A 1 85 ? -4.712 14.035 -12.496 1.00 72.69 85 LYS A CA 1
ATOM 669 C C . LYS A 1 85 ? -3.925 14.792 -11.427 1.00 72.69 85 LYS A C 1
ATOM 671 O O . LYS A 1 85 ? -2.707 14.915 -11.530 1.00 72.69 85 LYS A O 1
ATOM 676 N N . GLU A 1 86 ? -4.601 15.261 -10.381 1.00 71.88 86 GLU A N 1
ATOM 677 C CA . GLU A 1 86 ? -3.970 15.995 -9.281 1.00 71.88 86 GLU A CA 1
ATOM 678 C C . GLU A 1 86 ? -2.929 15.156 -8.524 1.00 71.88 86 GLU A C 1
ATOM 680 O O . GLU A 1 86 ? -1.953 15.715 -8.025 1.00 71.88 86 GLU A O 1
ATOM 685 N N . ILE A 1 87 ? -3.044 13.822 -8.527 1.00 72.00 87 ILE A N 1
ATOM 686 C CA . ILE A 1 87 ? -2.055 12.925 -7.906 1.00 72.00 87 ILE A CA 1
ATOM 687 C C . ILE A 1 87 ? -0.677 13.086 -8.563 1.00 72.00 87 ILE A C 1
ATOM 689 O O . ILE A 1 87 ? 0.343 13.029 -7.871 1.00 72.00 87 ILE A O 1
ATOM 693 N N . PHE A 1 88 ? -0.645 13.358 -9.870 1.00 69.94 88 PHE A N 1
ATOM 694 C CA . PHE A 1 88 ? 0.574 13.564 -10.658 1.00 69.94 88 PHE A CA 1
ATOM 695 C C . PHE A 1 88 ? 1.084 15.011 -10.647 1.00 69.94 88 PHE A C 1
ATOM 697 O O . PHE A 1 88 ? 2.176 15.273 -11.133 1.00 69.94 88 PHE A O 1
ATOM 704 N N . THR A 1 89 ? 0.355 15.957 -10.043 1.00 62.09 89 THR A N 1
ATOM 705 C CA . THR A 1 89 ? 0.819 17.356 -9.910 1.00 62.09 89 THR A CA 1
ATOM 706 C C . THR A 1 89 ? 1.875 17.552 -8.809 1.00 62.09 89 THR A C 1
ATOM 708 O O . THR A 1 89 ? 2.380 18.659 -8.618 1.00 62.09 89 THR A O 1
ATOM 711 N N . GLY A 1 90 ? 2.217 16.482 -8.081 1.00 61.28 90 GLY A N 1
ATOM 712 C CA . GLY A 1 90 ? 3.243 16.448 -7.037 1.00 61.28 90 GLY A CA 1
ATOM 713 C C . GLY A 1 90 ? 4.460 15.586 -7.397 1.00 61.28 90 GLY A C 1
ATOM 714 O O . GLY A 1 90 ? 4.839 15.454 -8.552 1.00 61.28 90 GLY A O 1
ATOM 715 N N . SER A 1 91 ? 5.088 14.971 -6.388 1.00 67.25 91 SER A N 1
ATOM 716 C CA . SER A 1 91 ? 6.256 14.084 -6.549 1.00 67.25 91 SER A CA 1
ATOM 717 C C . SER A 1 91 ? 5.903 12.643 -6.956 1.00 67.25 91 SER A C 1
ATOM 719 O O . SER A 1 91 ? 6.733 11.742 -6.804 1.00 67.25 91 SER A O 1
ATOM 721 N N . THR A 1 92 ? 4.664 12.399 -7.383 1.00 78.62 92 THR A N 1
ATOM 722 C CA . THR A 1 92 ? 4.171 11.066 -7.742 1.00 78.62 92 THR A CA 1
ATOM 723 C C . THR A 1 92 ? 4.547 10.761 -9.183 1.00 78.62 92 THR A C 1
ATOM 725 O O . THR A 1 92 ? 4.194 11.503 -10.095 1.00 78.62 92 THR A O 1
ATOM 728 N N . LEU A 1 93 ? 5.271 9.664 -9.390 1.00 85.12 93 LEU A N 1
ATOM 729 C CA . LEU A 1 93 ? 5.770 9.274 -10.711 1.00 85.12 93 LEU A CA 1
ATOM 730 C C . LEU A 1 93 ? 5.016 8.082 -11.301 1.00 85.12 93 LEU A C 1
ATOM 732 O O . LEU A 1 93 ? 5.022 7.877 -12.511 1.00 85.12 93 LEU A O 1
ATOM 736 N N . GLY A 1 94 ? 4.363 7.295 -10.459 1.00 88.75 94 GLY A N 1
ATOM 737 C CA . GLY A 1 94 ? 3.562 6.151 -10.848 1.00 88.75 94 GLY A CA 1
ATOM 738 C C . GLY A 1 94 ? 2.429 5.972 -9.855 1.00 88.75 94 GLY A C 1
ATOM 739 O O . GLY A 1 94 ? 2.499 6.488 -8.739 1.00 88.75 94 GLY A O 1
ATOM 740 N N . VAL A 1 95 ? 1.367 5.303 -10.287 1.00 88.50 95 VAL A N 1
ATOM 741 C CA . VAL A 1 95 ? 0.333 4.838 -9.371 1.00 88.50 95 VAL A CA 1
ATOM 742 C C . VAL A 1 95 ? -0.305 3.560 -9.906 1.00 88.50 95 VAL A C 1
ATOM 744 O O . VAL A 1 95 ? -0.631 3.456 -11.093 1.00 88.50 95 VAL A O 1
ATOM 747 N N . TYR A 1 96 ? -0.485 2.595 -9.017 1.00 90.56 96 TYR A N 1
ATOM 748 C CA . TYR A 1 96 ? -1.236 1.371 -9.254 1.00 90.56 96 TYR A CA 1
ATOM 749 C C . TYR A 1 96 ? -2.699 1.516 -8.813 1.00 90.56 96 TYR A C 1
ATOM 751 O O . TYR A 1 96 ? -2.977 1.916 -7.685 1.00 90.56 96 TYR A O 1
ATOM 759 N N . PHE A 1 97 ? -3.626 1.090 -9.670 1.00 87.62 97 PHE A N 1
ATOM 760 C CA . PHE A 1 97 ? -5.042 0.918 -9.366 1.00 87.62 97 PHE A CA 1
ATOM 761 C C . PHE A 1 97 ? -5.454 -0.547 -9.528 1.00 87.62 97 PHE A C 1
ATOM 763 O O . PHE A 1 97 ? -5.261 -1.156 -10.581 1.00 87.62 97 PHE A O 1
ATOM 770 N N . SER A 1 98 ? -6.079 -1.099 -8.489 1.00 86.75 98 SER A N 1
ATOM 771 C CA . SER A 1 98 ? -6.734 -2.407 -8.568 1.00 86.75 98 SER A CA 1
ATOM 772 C C . SER A 1 98 ? -8.056 -2.292 -9.320 1.00 86.75 98 SER A C 1
ATOM 774 O O . SER A 1 98 ? -8.814 -1.351 -9.085 1.00 86.75 98 SER A O 1
ATOM 776 N N . LYS A 1 99 ? -8.405 -3.299 -10.123 1.00 86.56 99 LYS A N 1
ATOM 777 C CA . LYS A 1 99 ? -9.727 -3.408 -10.764 1.00 86.56 99 LYS A CA 1
ATOM 778 C C . LYS A 1 99 ? -10.887 -3.567 -9.780 1.00 86.56 99 LYS A C 1
ATOM 780 O O . LYS A 1 99 ? -12.049 -3.539 -10.160 1.00 86.56 99 LYS A O 1
ATOM 785 N N . HIS A 1 100 ? -10.567 -3.825 -8.515 1.00 82.69 100 HIS A N 1
ATOM 786 C CA . HIS A 1 100 ? -11.536 -3.938 -7.431 1.00 82.69 100 HIS A CA 1
ATOM 787 C C . HIS A 1 100 ? -11.804 -2.599 -6.726 1.00 82.69 100 HIS A C 1
ATOM 789 O O . HIS A 1 100 ? -12.627 -2.549 -5.815 1.00 82.69 100 HIS A O 1
ATOM 795 N N . ASN A 1 101 ? -11.138 -1.517 -7.142 1.00 74.06 101 ASN A N 1
ATOM 796 C CA . ASN A 1 101 ? -11.314 -0.197 -6.557 1.00 74.06 101 ASN A CA 1
ATOM 797 C C . ASN A 1 101 ? -12.686 0.387 -6.938 1.00 74.06 101 ASN A C 1
ATOM 799 O O . ASN A 1 101 ? -12.896 0.742 -8.089 1.00 74.06 101 ASN A O 1
ATOM 803 N N . SER A 1 102 ? -13.609 0.556 -5.985 1.00 69.81 102 SER A N 1
ATOM 804 C CA . SER A 1 102 ? -14.951 1.091 -6.283 1.00 69.81 102 SER A CA 1
ATOM 805 C C . SER A 1 102 ? -14.981 2.571 -6.678 1.00 69.81 102 SER A C 1
ATOM 807 O O . SER A 1 102 ? -16.014 3.053 -7.142 1.00 69.81 102 SER A O 1
ATOM 809 N N . SER A 1 103 ? -13.878 3.307 -6.498 1.00 71.81 103 SER A N 1
ATOM 810 C CA . SER A 1 103 ? -13.807 4.722 -6.883 1.00 71.81 103 SER A CA 1
ATOM 811 C C . SER A 1 103 ? -13.590 4.936 -8.386 1.00 71.81 103 SER A C 1
ATOM 813 O O . SER A 1 103 ? -13.861 6.031 -8.874 1.00 71.81 103 SER A O 1
ATOM 815 N N . ILE A 1 104 ? -13.150 3.903 -9.119 1.00 76.50 104 ILE A N 1
ATOM 816 C CA . ILE A 1 104 ? -12.916 3.946 -10.568 1.00 76.50 104 ILE A CA 1
ATOM 817 C C . ILE A 1 104 ? -13.416 2.646 -11.193 1.00 76.50 104 ILE A C 1
ATOM 819 O O . ILE A 1 104 ? -13.001 1.566 -10.788 1.00 76.50 104 ILE A O 1
ATOM 823 N N . ASP A 1 105 ? -14.263 2.743 -12.215 1.00 82.12 105 ASP A N 1
ATOM 824 C CA . ASP A 1 105 ? -14.707 1.568 -12.966 1.00 82.12 105 ASP A CA 1
ATOM 825 C C . ASP A 1 105 ? -13.591 1.095 -13.912 1.00 82.12 105 ASP A C 1
ATOM 827 O O . ASP A 1 105 ? -13.296 1.743 -14.916 1.00 82.12 105 ASP A O 1
ATOM 831 N N . LEU A 1 106 ? -12.922 -0.002 -13.549 1.00 85.50 106 LEU A N 1
ATOM 832 C CA . LEU A 1 106 ? -11.774 -0.550 -14.270 1.00 85.50 106 LEU A CA 1
ATOM 833 C C . LEU A 1 106 ? -12.041 -1.992 -14.705 1.00 85.50 106 LEU A C 1
ATOM 835 O O . LEU A 1 106 ? -12.336 -2.863 -13.887 1.00 85.50 106 LEU A O 1
ATOM 839 N N . GLU A 1 107 ? -11.832 -2.280 -15.989 1.00 86.44 107 GLU A N 1
ATOM 840 C CA . GLU A 1 107 ? -11.925 -3.649 -16.516 1.00 86.44 107 GLU A CA 1
ATOM 841 C C . GLU A 1 107 ? -10.719 -4.516 -16.103 1.00 86.44 107 GLU A C 1
ATOM 843 O O . GLU A 1 107 ? -10.820 -5.745 -15.990 1.00 86.44 107 GLU A O 1
ATOM 848 N N . SER A 1 108 ? -9.568 -3.885 -15.846 1.00 89.88 108 SER A N 1
ATOM 849 C CA . SER A 1 108 ? -8.315 -4.551 -15.501 1.00 89.88 108 SER A CA 1
ATOM 850 C C . SER A 1 108 ? -7.481 -3.751 -14.493 1.00 89.88 108 SER A C 1
ATOM 852 O O . SER A 1 108 ? -7.709 -2.561 -14.267 1.00 89.88 108 SER A O 1
ATOM 854 N N . ASP A 1 109 ? -6.521 -4.424 -13.850 1.00 91.75 109 ASP A N 1
ATOM 855 C CA . ASP A 1 109 ? -5.598 -3.741 -12.944 1.00 91.75 109 ASP A CA 1
ATOM 856 C C . ASP A 1 109 ? -4.740 -2.783 -13.773 1.00 91.75 109 ASP A C 1
ATOM 858 O O . ASP A 1 109 ? -4.159 -3.184 -14.779 1.00 91.75 109 ASP A O 1
ATOM 862 N N . THR A 1 110 ? -4.656 -1.525 -13.362 1.00 92.88 110 THR A N 1
ATOM 863 C CA . THR A 1 110 ? -4.106 -0.460 -14.199 1.00 92.88 110 THR A CA 1
ATOM 864 C C . THR A 1 110 ? -2.946 0.230 -13.498 1.00 92.88 110 THR A C 1
ATOM 866 O O . THR A 1 110 ? -3.043 0.570 -12.324 1.00 92.88 110 THR A O 1
ATOM 869 N N . ILE A 1 111 ? -1.851 0.485 -14.214 1.00 93.50 111 ILE A N 1
ATOM 870 C CA . ILE A 1 111 ? -0.770 1.354 -13.741 1.00 93.50 111 ILE A CA 1
ATOM 871 C C . ILE A 1 111 ? -0.670 2.576 -14.643 1.00 93.50 111 ILE A C 1
ATOM 873 O O . ILE A 1 111 ? -0.569 2.461 -15.868 1.00 93.50 111 ILE A O 1
ATOM 877 N N . LEU A 1 112 ? -0.641 3.748 -14.016 1.00 91.38 112 LEU A N 1
ATOM 878 C CA . LEU A 1 112 ? -0.411 5.018 -14.689 1.00 91.38 112 LEU A CA 1
ATOM 879 C C . LEU A 1 112 ? 0.981 5.529 -14.340 1.00 91.38 112 LEU A C 1
ATOM 881 O O . LEU A 1 112 ? 1.371 5.529 -13.175 1.00 91.38 112 LEU A O 1
ATOM 885 N N . PHE A 1 113 ? 1.708 6.012 -15.341 1.00 90.19 113 PHE A N 1
ATOM 886 C CA . PHE A 1 113 ? 3.025 6.613 -15.156 1.00 90.19 113 PHE A CA 1
ATOM 887 C C . PHE A 1 113 ? 3.048 8.071 -15.601 1.00 90.19 113 PHE A C 1
ATOM 889 O O . PHE A 1 113 ? 2.462 8.425 -16.627 1.00 90.19 113 PHE A O 1
ATOM 896 N N . SER A 1 114 ? 3.787 8.908 -14.874 1.00 84.94 114 SER A N 1
ATOM 897 C CA . SER A 1 114 ? 4.186 10.220 -15.378 1.00 84.94 114 SER A CA 1
ATOM 898 C C . SER A 1 114 ? 5.279 10.070 -16.439 1.00 84.94 114 SER A C 1
ATOM 900 O O . SER A 1 114 ? 5.971 9.050 -16.524 1.00 84.94 114 SER A O 1
ATOM 902 N N . SER A 1 115 ? 5.484 11.113 -17.242 1.00 78.50 115 SER A N 1
ATOM 903 C CA . SER A 1 115 ? 6.576 11.158 -18.220 1.00 78.50 115 SER A CA 1
ATOM 904 C C . SER A 1 115 ? 7.974 11.148 -17.591 1.00 78.50 115 SER A C 1
ATOM 906 O O . SER A 1 115 ? 8.954 10.923 -18.298 1.00 78.50 115 SER A O 1
ATOM 908 N N . GLU A 1 116 ? 8.066 11.410 -16.285 1.00 79.44 116 GLU A N 1
ATOM 909 C CA . GLU A 1 116 ? 9.308 11.433 -15.508 1.00 79.44 116 GLU A CA 1
ATOM 910 C C . GLU A 1 116 ? 9.574 10.110 -14.773 1.00 79.44 116 GLU A C 1
ATOM 912 O O . GLU A 1 116 ? 10.586 9.985 -14.081 1.00 79.44 116 GLU A O 1
ATOM 917 N N . ALA A 1 117 ? 8.687 9.115 -14.907 1.00 84.50 117 ALA A N 1
ATOM 918 C CA . ALA A 1 117 ? 8.853 7.834 -14.240 1.00 84.50 117 ALA A CA 1
ATOM 919 C C . ALA A 1 117 ? 10.143 7.137 -14.685 1.00 84.50 117 ALA A C 1
ATOM 921 O O . ALA A 1 117 ? 10.414 6.917 -15.869 1.00 84.50 117 ALA A O 1
ATOM 922 N N . ASP A 1 118 ? 10.946 6.749 -13.706 1.00 83.56 118 ASP A N 1
ATOM 923 C CA . ASP A 1 118 ? 12.166 6.005 -13.947 1.00 83.56 118 ASP A CA 1
ATOM 924 C C . ASP A 1 118 ? 11.912 4.493 -13.836 1.00 83.56 118 ASP A C 1
ATOM 926 O O . ASP A 1 118 ? 10.817 3.992 -13.560 1.00 83.56 118 ASP A O 1
ATOM 930 N N . ARG A 1 119 ? 12.968 3.719 -14.076 1.00 83.81 119 ARG A N 1
ATOM 931 C CA . ARG A 1 119 ? 12.887 2.261 -14.025 1.00 83.81 119 ARG A CA 1
ATOM 932 C C . ARG A 1 119 ? 12.594 1.723 -12.624 1.00 83.81 119 ARG A C 1
ATOM 934 O O . ARG A 1 119 ? 12.073 0.615 -12.503 1.00 83.81 119 ARG A O 1
ATOM 941 N N . TRP A 1 120 ? 12.950 2.484 -11.594 1.00 86.56 120 TRP A N 1
ATOM 942 C CA . TRP A 1 120 ? 12.639 2.151 -10.216 1.00 86.56 120 TRP A CA 1
ATOM 943 C C . TRP A 1 120 ? 11.146 2.302 -9.963 1.00 86.56 120 TRP A C 1
ATOM 945 O O . TRP A 1 120 ? 10.540 1.358 -9.474 1.00 86.56 120 TRP A O 1
ATOM 955 N N . THR A 1 121 ? 10.543 3.413 -10.397 1.00 88.69 121 THR A N 1
ATOM 956 C CA . THR A 1 121 ? 9.090 3.623 -10.355 1.00 88.69 121 THR A CA 1
ATOM 957 C C . THR A 1 121 ? 8.344 2.505 -11.082 1.00 88.69 121 THR A C 1
ATOM 959 O O . THR A 1 121 ? 7.408 1.938 -10.535 1.00 88.69 121 THR A O 1
ATOM 962 N N . ILE A 1 122 ? 8.792 2.096 -12.274 1.00 90.06 122 ILE A N 1
ATOM 963 C CA . ILE A 1 122 ? 8.148 0.986 -13.002 1.00 90.06 122 ILE A CA 1
ATOM 964 C C . ILE A 1 122 ? 8.183 -0.316 -12.189 1.00 90.06 122 ILE A C 1
ATOM 966 O O . ILE A 1 122 ? 7.179 -1.020 -12.101 1.00 90.06 122 ILE A O 1
ATOM 970 N N . ALA A 1 123 ? 9.331 -0.658 -11.597 1.00 89.62 123 ALA A N 1
ATOM 971 C CA . ALA A 1 123 ? 9.445 -1.858 -10.770 1.00 89.62 123 ALA A CA 1
ATOM 972 C C . ALA A 1 123 ? 8.640 -1.753 -9.466 1.00 89.62 123 ALA A C 1
ATOM 974 O O . ALA A 1 123 ? 8.107 -2.763 -9.011 1.00 89.62 123 ALA A O 1
ATOM 975 N N . HIS A 1 124 ? 8.545 -0.551 -8.900 1.00 91.81 124 HIS A N 1
ATOM 976 C CA . HIS A 1 124 ? 7.770 -0.242 -7.707 1.00 91.81 124 HIS A CA 1
ATOM 977 C C . HIS A 1 124 ? 6.270 -0.469 -7.940 1.00 91.81 124 HIS A C 1
ATOM 979 O O . HIS A 1 124 ? 5.678 -1.322 -7.281 1.00 91.81 124 HIS A O 1
ATOM 985 N N . GLU A 1 125 ? 5.679 0.184 -8.947 1.00 92.94 125 GLU A N 1
ATOM 986 C CA . GLU A 1 125 ? 4.243 0.043 -9.243 1.00 92.94 125 GLU A CA 1
ATOM 987 C C . GLU A 1 125 ? 3.874 -1.385 -9.661 1.00 92.94 125 GLU A C 1
ATOM 989 O O . GLU A 1 125 ? 2.847 -1.935 -9.262 1.00 92.94 125 GLU A O 1
ATOM 994 N N . MET A 1 126 ? 4.747 -2.048 -10.424 1.00 92.75 126 MET A N 1
ATOM 995 C CA . MET A 1 126 ? 4.559 -3.462 -10.755 1.00 92.75 126 MET A CA 1
ATOM 996 C C . MET A 1 126 ? 4.665 -4.357 -9.513 1.00 92.75 126 MET A C 1
ATOM 998 O O . MET A 1 126 ? 4.015 -5.399 -9.451 1.00 92.75 126 MET A O 1
ATOM 1002 N N . GLY A 1 127 ? 5.457 -3.960 -8.514 1.00 91.00 127 GLY A N 1
ATOM 1003 C CA . GLY A 1 127 ? 5.499 -4.594 -7.201 1.00 91.00 127 GLY A CA 1
ATOM 1004 C C . GLY A 1 127 ? 4.132 -4.565 -6.519 1.00 91.00 127 GLY A C 1
ATOM 1005 O O . GLY A 1 127 ? 3.655 -5.623 -6.108 1.00 91.00 127 GLY A O 1
ATOM 1006 N N . HIS A 1 128 ? 3.473 -3.402 -6.486 1.00 90.25 128 HIS A N 1
ATOM 1007 C CA . HIS A 1 128 ? 2.103 -3.269 -5.975 1.00 90.25 128 HIS A CA 1
ATOM 1008 C C . HIS A 1 128 ? 1.130 -4.204 -6.698 1.00 90.25 128 HIS A C 1
ATOM 1010 O O . HIS A 1 128 ? 0.430 -4.988 -6.052 1.00 90.25 128 HIS A O 1
ATOM 1016 N N . ALA A 1 129 ? 1.148 -4.203 -8.033 1.00 90.38 129 ALA A N 1
ATOM 1017 C CA . ALA A 1 129 ? 0.273 -5.061 -8.827 1.00 90.38 129 ALA A CA 1
ATOM 1018 C C . ALA A 1 129 ? 0.488 -6.555 -8.539 1.00 90.38 129 ALA A C 1
ATOM 1020 O O . ALA A 1 129 ? -0.464 -7.315 -8.364 1.00 90.38 129 ALA A O 1
ATOM 1021 N N . LEU A 1 130 ? 1.742 -7.005 -8.451 1.00 89.44 130 LEU A N 1
ATOM 1022 C CA . LEU A 1 130 ? 2.044 -8.414 -8.199 1.00 89.44 130 LEU A CA 1
ATOM 1023 C C . LEU A 1 130 ? 1.682 -8.848 -6.769 1.00 89.44 130 LEU A C 1
ATOM 1025 O O . LEU A 1 130 ? 1.251 -9.987 -6.577 1.00 89.44 130 LEU A O 1
ATOM 1029 N N . ILE A 1 131 ? 1.827 -7.965 -5.775 1.00 85.00 131 ILE A N 1
ATOM 1030 C CA . ILE A 1 131 ? 1.338 -8.224 -4.413 1.00 85.00 131 ILE A CA 1
ATOM 1031 C C . ILE A 1 131 ? -0.187 -8.375 -4.427 1.00 85.00 131 ILE A C 1
ATOM 1033 O O . ILE A 1 131 ? -0.703 -9.339 -3.861 1.00 85.00 131 ILE A O 1
ATOM 1037 N N . ASP A 1 132 ? -0.906 -7.476 -5.101 1.00 84.19 132 ASP A N 1
ATOM 1038 C CA . ASP A 1 132 ? -2.371 -7.503 -5.160 1.00 84.19 132 ASP A CA 1
ATOM 1039 C C . ASP A 1 132 ? -2.909 -8.741 -5.904 1.00 84.19 132 ASP A C 1
ATOM 1041 O O . ASP A 1 132 ? -3.886 -9.358 -5.483 1.00 84.19 132 ASP A O 1
ATOM 1045 N N . LYS A 1 133 ? -2.225 -9.213 -6.955 1.00 82.19 133 LYS A N 1
ATOM 1046 C CA . LYS A 1 133 ? -2.582 -10.475 -7.636 1.00 82.19 133 LYS A CA 1
ATOM 1047 C C . LYS A 1 133 ? -2.425 -11.708 -6.746 1.00 82.19 133 LYS A C 1
ATOM 1049 O O . LYS A 1 133 ? -3.206 -12.649 -6.874 1.00 82.19 133 LYS A O 1
ATOM 1054 N N . ASN A 1 134 ? -1.425 -11.712 -5.866 1.00 78.38 134 ASN A N 1
ATOM 1055 C CA . ASN A 1 134 ? -1.186 -12.800 -4.914 1.00 78.38 134 ASN A CA 1
ATOM 1056 C C . ASN A 1 134 ? -2.067 -12.692 -3.660 1.00 78.38 134 ASN A C 1
ATOM 1058 O O . ASN A 1 134 ? -2.015 -13.559 -2.784 1.00 78.38 134 ASN A O 1
ATOM 1062 N N . ARG A 1 135 ? -2.873 -11.632 -3.563 1.00 75.94 135 ARG A N 1
ATOM 1063 C CA . ARG A 1 135 ? -3.781 -11.394 -2.454 1.00 75.94 135 ARG A CA 1
ATOM 1064 C C . ARG A 1 135 ? -5.045 -12.262 -2.591 1.00 75.94 135 ARG A C 1
ATOM 1066 O O . ARG A 1 135 ? -5.619 -12.339 -3.683 1.00 75.94 135 ARG A O 1
ATOM 1073 N N . PRO A 1 136 ? -5.521 -12.905 -1.505 1.00 70.88 136 PRO A N 1
ATOM 1074 C CA . PRO A 1 136 ? -6.823 -13.571 -1.499 1.00 70.88 136 PRO A CA 1
ATOM 1075 C C . PRO A 1 136 ? -7.939 -12.616 -1.944 1.00 70.88 136 PRO A C 1
ATOM 1077 O O . PRO A 1 136 ? -7.912 -11.442 -1.588 1.00 70.88 136 PRO A O 1
ATOM 1080 N N . LEU A 1 137 ? -8.933 -13.116 -2.691 1.00 67.12 137 LEU A N 1
ATOM 1081 C CA . LEU A 1 137 ? -10.047 -12.303 -3.216 1.00 67.12 137 LEU A CA 1
ATOM 1082 C C . LEU A 1 137 ? -10.755 -11.487 -2.125 1.00 67.12 137 LEU A C 1
ATOM 1084 O O . LEU A 1 137 ? -11.083 -10.330 -2.343 1.00 67.12 137 LEU A O 1
ATOM 1088 N N . GLU A 1 138 ? -10.920 -12.079 -0.945 1.00 59.78 138 GLU A N 1
ATOM 1089 C CA . GLU A 1 138 ? -11.547 -11.476 0.240 1.00 59.78 138 GLU A CA 1
ATOM 1090 C C . GLU A 1 138 ? -10.779 -10.265 0.798 1.00 59.78 138 GLU A C 1
ATOM 1092 O O . GLU A 1 138 ? -11.304 -9.534 1.629 1.00 59.78 138 GLU A O 1
ATOM 1097 N N . MET A 1 139 ? -9.536 -10.064 0.358 1.00 63.31 139 MET A N 1
ATOM 1098 C CA . MET A 1 139 ? -8.650 -8.979 0.781 1.00 63.31 139 MET A CA 1
ATOM 1099 C C . MET A 1 139 ? -8.318 -8.007 -0.361 1.00 63.31 139 MET A C 1
ATOM 1101 O O . MET A 1 139 ? -7.546 -7.063 -0.158 1.00 63.31 139 MET A O 1
ATOM 1105 N N . LYS A 1 140 ? -8.813 -8.260 -1.581 1.00 65.19 140 LYS A N 1
ATOM 1106 C CA . LYS A 1 140 ? -8.507 -7.409 -2.735 1.00 65.19 140 LYS A CA 1
ATOM 1107 C C . LYS A 1 140 ? -9.070 -6.006 -2.542 1.00 65.19 140 LYS A C 1
ATOM 1109 O O . LYS A 1 140 ? -10.146 -5.830 -1.983 1.00 65.19 140 LYS A O 1
ATOM 1114 N N . LYS A 1 141 ? -8.272 -5.032 -2.976 1.00 62.12 141 LYS A N 1
ATOM 1115 C CA . LYS A 1 141 ? -8.399 -3.608 -2.663 1.00 62.12 141 LYS A CA 1
ATOM 1116 C C . LYS A 1 141 ? -9.732 -3.027 -3.152 1.00 62.12 141 LYS A C 1
ATOM 1118 O O . LYS A 1 141 ? -9.905 -2.866 -4.353 1.00 62.12 141 LYS A O 1
ATOM 1123 N N . ASP A 1 142 ? -10.603 -2.627 -2.226 1.00 66.94 142 ASP A N 1
ATOM 1124 C CA . ASP A 1 142 ? -11.649 -1.626 -2.472 1.00 66.94 142 ASP A CA 1
ATOM 1125 C C . ASP A 1 142 ? -11.317 -0.350 -1.681 1.00 66.94 142 ASP A C 1
ATOM 1127 O O . ASP A 1 142 ? -11.901 -0.032 -0.643 1.00 66.94 142 ASP A O 1
ATOM 1131 N N . GLU A 1 143 ? -10.297 0.359 -2.165 1.00 61.78 143 GLU A N 1
ATOM 1132 C CA . GLU A 1 143 ? -9.677 1.490 -1.465 1.00 61.78 143 GLU A CA 1
ATOM 1133 C C . GLU A 1 143 ? -10.677 2.618 -1.182 1.00 61.78 143 GLU A C 1
ATOM 1135 O O . GLU A 1 143 ? -10.650 3.227 -0.112 1.00 61.78 143 GLU A O 1
ATOM 1140 N N . GLY A 1 144 ? -11.592 2.866 -2.125 1.00 61.56 144 GLY A N 1
ATOM 1141 C CA . GLY A 1 144 ? -12.636 3.878 -1.989 1.00 61.56 144 GLY A CA 1
ATOM 1142 C C . GLY A 1 144 ? -13.610 3.559 -0.856 1.00 61.56 144 GLY A C 1
ATOM 1143 O O . GLY A 1 144 ? -13.893 4.422 -0.020 1.00 61.56 144 GLY A O 1
ATOM 1144 N N . ALA A 1 145 ? -14.080 2.312 -0.777 1.00 66.69 145 ALA A N 1
ATOM 1145 C CA . ALA A 1 145 ? -14.998 1.900 0.278 1.00 66.69 145 ALA A CA 1
ATOM 1146 C C . ALA A 1 145 ? -14.322 1.877 1.654 1.00 66.69 145 ALA A C 1
ATOM 1148 O O . ALA A 1 145 ? -14.942 2.273 2.642 1.00 66.69 145 ALA A O 1
ATOM 1149 N N . ASP A 1 146 ? -13.063 1.449 1.740 1.00 66.88 146 ASP A N 1
ATOM 1150 C CA . ASP A 1 146 ? -12.352 1.358 3.018 1.00 66.88 146 ASP A CA 1
ATOM 1151 C C . ASP A 1 146 ? -11.982 2.735 3.585 1.00 66.88 146 ASP A C 1
ATOM 1153 O O . ASP A 1 146 ? -12.138 2.955 4.790 1.00 66.88 146 ASP A O 1
ATOM 1157 N N . ILE A 1 147 ? -11.593 3.697 2.737 1.00 66.06 147 ILE A N 1
ATOM 1158 C CA . ILE A 1 147 ? -11.369 5.093 3.152 1.00 66.06 147 ILE A CA 1
ATOM 1159 C C . ILE A 1 147 ? -12.663 5.708 3.696 1.00 66.06 147 ILE A C 1
ATOM 1161 O O . ILE A 1 147 ? -12.657 6.329 4.762 1.00 66.06 147 ILE A O 1
ATOM 1165 N N . GLU A 1 148 ? -13.781 5.517 2.997 1.00 68.56 148 GLU A N 1
ATOM 1166 C CA . GLU A 1 148 ? -15.071 6.073 3.408 1.00 68.56 148 GLU A CA 1
ATOM 1167 C C . GLU A 1 148 ? -15.591 5.418 4.696 1.00 68.56 148 GLU A C 1
ATOM 1169 O O . GLU A 1 148 ? -16.043 6.102 5.619 1.00 68.56 148 GLU A O 1
ATOM 1174 N N . ARG A 1 149 ? -15.457 4.092 4.827 1.00 67.56 149 ARG A N 1
ATOM 1175 C CA . ARG A 1 149 ? -15.764 3.381 6.078 1.00 67.56 149 ARG A CA 1
ATOM 1176 C C . ARG A 1 149 ? -14.892 3.869 7.231 1.00 67.56 149 ARG A C 1
ATOM 1178 O O . ARG A 1 149 ? -15.405 4.038 8.336 1.00 67.56 149 ARG A O 1
ATOM 1185 N N . LEU A 1 150 ? -13.602 4.124 6.989 1.00 68.38 150 LEU A N 1
ATOM 1186 C CA . LEU A 1 150 ? -12.697 4.645 8.011 1.00 68.38 150 LEU A CA 1
ATOM 1187 C C . LEU A 1 150 ? -13.128 6.044 8.462 1.00 68.38 150 LEU A C 1
ATOM 1189 O O . LEU A 1 150 ? -13.148 6.309 9.666 1.00 68.38 150 LEU A O 1
ATOM 1193 N N . ARG A 1 151 ? -13.472 6.927 7.515 1.00 70.94 151 ARG A N 1
ATOM 1194 C CA . ARG A 1 151 ? -13.946 8.289 7.796 1.00 70.94 151 ARG A CA 1
ATOM 1195 C C . ARG A 1 151 ? -15.186 8.259 8.687 1.00 70.94 151 ARG A C 1
ATOM 1197 O O . ARG A 1 151 ? -15.173 8.873 9.749 1.00 70.94 151 ARG A O 1
ATOM 1204 N N . ASN A 1 152 ? -16.192 7.471 8.310 1.00 71.06 152 ASN A N 1
ATOM 1205 C CA . ASN A 1 152 ? -17.432 7.338 9.076 1.00 71.06 152 ASN A CA 1
ATOM 1206 C C . ASN A 1 152 ? -17.182 6.746 10.474 1.00 71.06 152 ASN A C 1
ATOM 1208 O O . ASN A 1 152 ? -17.645 7.291 11.471 1.00 71.06 152 ASN A O 1
ATOM 1212 N N . ALA A 1 153 ? -16.371 5.687 10.582 1.00 68.00 153 ALA A N 1
ATOM 1213 C CA . ALA A 1 153 ? -16.048 5.086 11.877 1.00 68.00 153 ALA A CA 1
ATOM 1214 C C . ALA A 1 153 ? -15.262 6.039 12.799 1.00 68.00 153 ALA A C 1
ATOM 1216 O O . ALA A 1 153 ? -15.438 6.012 14.019 1.00 68.00 153 ALA A O 1
ATOM 1217 N N . LYS A 1 154 ? -14.409 6.897 12.222 1.00 72.25 154 LYS A N 1
ATOM 1218 C CA . LYS A 1 154 ? -13.696 7.949 12.953 1.00 72.25 154 LYS A CA 1
ATOM 1219 C C . LYS A 1 154 ? -14.653 9.037 13.445 1.00 72.25 154 LYS A C 1
ATOM 1221 O O . LYS A 1 154 ? -14.551 9.430 14.604 1.00 72.25 154 LYS A O 1
ATOM 1226 N N . GLU A 1 155 ? -15.551 9.517 12.589 1.00 77.69 155 GLU A N 1
ATOM 1227 C CA . GLU A 1 155 ? -16.550 10.536 12.941 1.00 77.69 155 GLU A CA 1
ATOM 1228 C C . GLU A 1 155 ? -17.457 10.048 14.079 1.00 77.69 155 GLU A C 1
ATOM 1230 O O . GLU A 1 155 ? -17.590 10.738 15.092 1.00 77.69 155 GLU A O 1
ATOM 1235 N N . ASP A 1 156 ? -17.959 8.812 13.981 1.00 69.69 156 ASP A N 1
ATOM 1236 C CA . ASP A 1 156 ? -18.739 8.169 15.043 1.00 69.69 156 ASP A CA 1
ATOM 1237 C C . ASP A 1 156 ? -17.959 8.106 16.366 1.00 69.69 156 ASP A C 1
ATOM 1239 O O . ASP A 1 156 ? -18.484 8.410 17.441 1.00 69.69 156 ASP A O 1
ATOM 1243 N N . TYR A 1 157 ? -16.683 7.710 16.305 1.00 70.75 157 TYR A N 1
ATOM 1244 C CA . TYR A 1 157 ? -15.815 7.665 17.479 1.00 70.75 157 TYR A CA 1
ATOM 1245 C C . TYR A 1 157 ? -15.649 9.054 18.112 1.00 70.75 157 TYR A C 1
ATOM 1247 O O . TYR A 1 157 ? -15.826 9.205 19.324 1.00 70.75 157 TYR A O 1
ATOM 1255 N N . GLU A 1 158 ? -15.324 10.074 17.317 1.00 77.38 158 GLU A N 1
ATOM 1256 C CA . GLU A 1 158 ? -15.118 11.437 17.809 1.00 77.38 158 GLU A CA 1
ATOM 1257 C C . GLU A 1 158 ? -16.389 11.998 18.459 1.00 77.38 158 GLU A C 1
ATOM 1259 O O . GLU A 1 158 ? -16.314 12.566 19.554 1.00 77.38 158 GLU A O 1
ATOM 1264 N N . GLU A 1 159 ? -17.557 11.779 17.849 1.00 77.25 159 GLU A N 1
ATOM 1265 C CA . GLU A 1 159 ? -18.851 12.185 18.401 1.00 77.25 159 GLU A CA 1
ATOM 1266 C C . GLU A 1 159 ? -19.105 11.536 19.769 1.00 77.25 159 GLU A C 1
ATOM 1268 O O . GLU A 1 159 ? -19.380 12.221 20.762 1.00 77.25 159 GLU A O 1
ATOM 1273 N N . ILE A 1 160 ? -18.946 10.215 19.852 1.00 71.75 160 ILE A N 1
ATOM 1274 C CA . ILE A 1 160 ? -19.204 9.443 21.070 1.00 71.75 160 ILE A CA 1
ATOM 1275 C C . ILE A 1 160 ? -18.252 9.847 22.199 1.00 71.75 160 ILE A C 1
ATOM 1277 O O . ILE A 1 160 ? -18.670 9.998 23.353 1.00 71.75 160 ILE A O 1
ATOM 1281 N N . MET A 1 161 ? -16.975 10.057 21.888 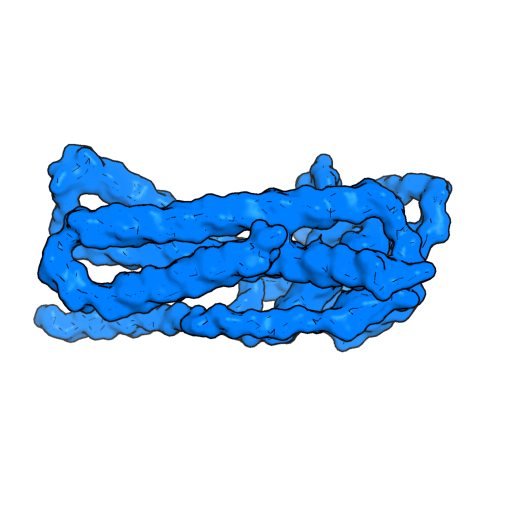1.00 73.06 161 MET A N 1
ATOM 1282 C CA . MET A 1 161 ? -15.984 10.458 22.883 1.00 73.06 161 MET A CA 1
ATOM 1283 C C . MET A 1 161 ? -16.165 11.900 23.348 1.00 73.06 161 MET A C 1
ATOM 1285 O O . MET A 1 161 ? -15.877 12.212 24.507 1.00 73.06 161 MET A O 1
ATOM 1289 N N . ASN A 1 162 ? -16.647 12.789 22.482 1.00 79.12 162 ASN A N 1
ATOM 1290 C CA . ASN A 1 162 ? -17.030 14.143 22.877 1.00 79.12 162 ASN A CA 1
ATOM 1291 C C . ASN A 1 162 ? -18.237 14.116 23.819 1.00 79.12 162 ASN A C 1
ATOM 1293 O O . ASN A 1 162 ? -18.226 14.788 24.850 1.00 79.12 162 ASN A O 1
ATOM 1297 N N . LEU A 1 163 ? -19.232 13.276 23.531 1.00 73.62 163 LEU A N 1
ATOM 1298 C CA . LEU A 1 163 ? -20.389 13.088 24.402 1.00 73.62 163 LEU A CA 1
ATOM 1299 C C . LEU A 1 163 ? -19.980 12.557 25.786 1.00 73.62 163 LEU A C 1
ATOM 1301 O O . LEU A 1 163 ? -20.390 13.116 26.803 1.00 73.62 163 LEU A O 1
ATOM 1305 N N . TYR A 1 164 ? -19.123 11.532 25.840 1.00 70.69 164 TYR A N 1
ATOM 1306 C CA . TYR A 1 164 ? -18.615 10.994 27.105 1.00 70.69 164 TYR A CA 1
ATOM 1307 C C . TYR A 1 164 ? -17.820 12.039 27.896 1.00 70.69 164 TYR A C 1
ATOM 1309 O O . TYR A 1 164 ? -18.037 12.187 29.096 1.00 70.69 164 TYR A O 1
ATOM 1317 N N . ARG A 1 165 ? -16.934 12.806 27.242 1.00 78.81 165 ARG A N 1
ATOM 1318 C CA . ARG A 1 165 ? -16.165 13.880 27.899 1.00 78.81 165 ARG A CA 1
ATOM 1319 C C . ARG A 1 165 ? -17.061 14.956 28.511 1.00 78.81 165 ARG A C 1
ATOM 1321 O O . ARG A 1 165 ? -16.730 15.476 29.572 1.00 78.81 165 ARG A O 1
ATOM 1328 N N . ASN A 1 166 ? -18.191 15.251 27.874 1.00 82.06 166 ASN A N 1
ATOM 1329 C CA . ASN A 1 166 ? -19.136 16.257 28.353 1.00 82.06 166 ASN A CA 1
ATOM 1330 C C . ASN A 1 166 ? -20.043 15.744 29.480 1.00 82.06 166 ASN A C 1
ATOM 1332 O O . ASN A 1 166 ? -20.404 16.514 30.366 1.00 82.06 166 ASN A O 1
ATOM 1336 N N . LEU A 1 167 ? -20.431 14.465 29.448 1.00 78.69 167 LEU A N 1
ATOM 1337 C CA . LEU A 1 167 ? -21.408 13.900 30.387 1.00 78.69 167 LEU A CA 1
ATOM 1338 C C . LEU A 1 167 ? -20.777 13.116 31.545 1.00 78.69 167 LEU A C 1
ATOM 1340 O O . LEU A 1 167 ? -21.405 12.959 32.588 1.00 78.69 167 LEU A O 1
ATOM 1344 N N . GLY A 1 168 ? -19.562 12.594 31.373 1.00 73.75 168 GLY A N 1
ATOM 1345 C CA . GLY A 1 168 ? -18.893 11.701 32.324 1.00 73.75 168 GLY A CA 1
ATOM 1346 C C . GLY A 1 168 ? -19.433 10.265 32.346 1.00 73.75 168 GLY A C 1
ATOM 1347 O O . GLY A 1 168 ? -18.990 9.468 33.169 1.00 73.75 168 GLY A O 1
ATOM 1348 N N . PHE A 1 169 ? -20.387 9.918 31.474 1.00 70.00 169 PHE A N 1
ATOM 1349 C CA . PHE A 1 169 ? -20.946 8.569 31.339 1.00 70.00 169 PHE A CA 1
ATOM 1350 C C . PHE A 1 169 ? -21.507 8.323 29.928 1.00 70.00 169 PHE A C 1
ATOM 1352 O O . PHE A 1 169 ? -21.770 9.261 29.174 1.00 70.00 169 PHE A O 1
ATOM 1359 N N . PHE A 1 170 ? -21.728 7.051 29.574 1.00 71.12 170 PHE A N 1
ATOM 1360 C CA . PHE A 1 170 ? -22.429 6.667 28.344 1.00 71.12 170 PHE A CA 1
ATOM 1361 C C . PHE A 1 170 ? -23.951 6.632 28.573 1.00 71.12 170 PHE A C 1
ATOM 1363 O O . PHE A 1 170 ? -24.404 5.908 29.466 1.00 71.12 170 PHE A O 1
ATOM 1370 N N . PRO A 1 171 ? -24.769 7.357 27.785 1.00 64.19 171 PRO A N 1
ATOM 1371 C CA . PRO A 1 171 ? -26.216 7.404 27.980 1.00 64.19 171 PRO A CA 1
ATOM 1372 C C . PRO A 1 171 ? -26.892 6.111 27.496 1.00 64.19 171 PRO A C 1
ATOM 1374 O O . PRO A 1 171 ? -27.418 6.017 26.390 1.00 64.19 171 PRO A O 1
ATOM 1377 N N . GLY A 1 172 ? -26.888 5.093 28.356 1.00 71.38 172 GLY A N 1
ATOM 1378 C CA . GLY A 1 172 ? -27.551 3.811 28.120 1.00 71.38 172 GLY A CA 1
ATOM 1379 C C . GLY A 1 172 ? -26.711 2.786 27.348 1.00 71.38 172 GLY A C 1
ATOM 1380 O O . GLY A 1 172 ? -25.672 3.086 26.759 1.00 71.38 172 GLY A O 1
ATOM 1381 N N . GLN A 1 173 ? -27.180 1.533 27.360 1.00 67.56 173 GLN A N 1
ATOM 1382 C CA . GLN A 1 173 ? -26.450 0.398 26.779 1.00 67.56 173 GLN A CA 1
ATOM 1383 C C . GLN A 1 173 ? -26.310 0.482 25.252 1.00 67.56 173 GLN A C 1
ATOM 1385 O O . GLN A 1 173 ? -25.274 0.099 24.719 1.00 67.56 173 GLN A O 1
ATOM 1390 N N . SER A 1 174 ? -27.311 1.019 24.546 1.00 73.06 174 SER A N 1
ATOM 1391 C CA . SER A 1 174 ? -27.286 1.140 23.081 1.00 73.06 174 SER A CA 1
ATOM 1392 C C . SER A 1 174 ? -26.199 2.097 22.583 1.00 73.06 174 SER A C 1
ATOM 1394 O O . SER A 1 174 ? -25.540 1.815 21.585 1.00 73.06 174 SER A O 1
ATOM 1396 N N . TYR A 1 175 ? -25.965 3.208 23.286 1.00 72.00 175 TYR A N 1
ATOM 1397 C CA . TYR A 1 175 ? -24.892 4.147 22.951 1.00 72.00 175 TYR A CA 1
ATOM 1398 C C . TYR A 1 175 ? -23.509 3.540 23.174 1.00 72.00 175 TYR A C 1
ATOM 1400 O O . TYR A 1 175 ? -22.648 3.649 22.307 1.00 72.00 175 TYR A O 1
ATOM 1408 N N . MET A 1 176 ? -23.313 2.848 24.295 1.00 69.31 176 MET A N 1
ATOM 1409 C CA . MET A 1 176 ? -22.052 2.163 24.577 1.00 69.31 176 MET A CA 1
ATOM 1410 C C . MET A 1 176 ? -21.772 1.020 23.590 1.00 69.31 176 MET A C 1
ATOM 1412 O O . MET A 1 176 ? -20.627 0.807 23.203 1.00 69.31 176 MET A O 1
ATOM 1416 N N . GLN A 1 177 ? -22.810 0.313 23.136 1.00 71.00 177 GLN A N 1
ATOM 1417 C CA . GLN A 1 177 ? -22.666 -0.721 22.113 1.00 71.00 177 GLN A CA 1
ATOM 1418 C C . GLN A 1 177 ? -22.238 -0.137 20.759 1.00 71.00 177 GLN A C 1
ATOM 1420 O O . GLN A 1 177 ? -21.348 -0.692 20.121 1.00 71.00 177 GLN A O 1
ATOM 1425 N N . ARG A 1 178 ? -22.813 0.999 20.342 1.00 70.94 178 ARG A N 1
ATOM 1426 C CA . ARG A 1 178 ? -22.364 1.709 19.132 1.00 70.94 178 ARG A CA 1
ATOM 1427 C C . ARG A 1 178 ? -20.915 2.180 19.255 1.00 70.94 178 ARG A C 1
ATOM 1429 O O . ARG A 1 178 ? -20.142 1.971 18.335 1.00 70.94 178 ARG A O 1
ATOM 1436 N N . ALA A 1 179 ? -20.523 2.698 20.421 1.00 69.12 179 ALA A N 1
ATOM 1437 C CA . ALA A 1 179 ? -19.139 3.093 20.705 1.00 69.12 179 ALA A CA 1
ATOM 1438 C C . ALA A 1 179 ? -18.145 1.948 20.485 1.00 69.12 179 ALA A C 1
ATOM 1440 O O . ALA A 1 179 ? -17.132 2.109 19.808 1.00 69.12 179 ALA A O 1
ATOM 1441 N N . LEU A 1 180 ? -18.466 0.779 21.043 1.00 67.62 180 LEU A N 1
ATOM 1442 C CA . LEU A 1 180 ? -17.680 -0.441 20.891 1.00 67.62 180 LEU A CA 1
ATOM 1443 C C . LEU A 1 180 ? -17.529 -0.833 19.419 1.00 67.62 180 LEU A C 1
ATOM 1445 O O . LEU A 1 180 ? -16.420 -1.120 18.976 1.00 67.62 180 LEU A O 1
ATOM 1449 N N . GLN A 1 181 ? -18.630 -0.808 18.668 1.00 69.88 181 GLN A N 1
ATOM 1450 C CA . GLN A 1 181 ? -18.639 -1.158 17.249 1.00 69.88 181 GLN A CA 1
ATOM 1451 C C . GLN A 1 181 ? -17.808 -0.178 16.415 1.00 69.88 181 GLN A C 1
ATOM 1453 O O . GLN A 1 181 ? -16.957 -0.620 15.647 1.00 69.88 181 GLN A O 1
ATOM 1458 N N . SER A 1 182 ? -17.979 1.133 16.600 1.00 69.12 182 SER A N 1
ATOM 1459 C CA . SER A 1 182 ? -17.215 2.138 15.851 1.00 69.12 182 SER A CA 1
ATOM 1460 C C . SER A 1 182 ? -15.718 2.050 16.153 1.00 69.12 182 SER A C 1
ATOM 1462 O O . SER A 1 182 ? -14.912 2.126 15.234 1.00 69.12 182 SER A O 1
ATOM 1464 N N . ILE A 1 183 ? -15.319 1.784 17.404 1.00 68.75 183 ILE A N 1
ATOM 1465 C CA . ILE A 1 183 ? -13.904 1.572 17.762 1.00 68.75 183 ILE A CA 1
ATOM 1466 C C . ILE A 1 183 ? -13.347 0.306 17.116 1.00 68.75 183 ILE A C 1
ATOM 1468 O O . ILE A 1 183 ? -12.228 0.326 16.604 1.00 68.75 183 ILE A O 1
ATOM 1472 N N . GLN A 1 184 ? -14.100 -0.794 17.125 1.00 69.31 184 GLN A N 1
ATOM 1473 C CA . GLN A 1 184 ? -13.681 -2.037 16.477 1.00 69.31 184 GLN A CA 1
ATOM 1474 C C . GLN A 1 184 ? -13.482 -1.835 14.974 1.00 69.31 184 GLN A C 1
ATOM 1476 O O . GLN A 1 184 ? -12.429 -2.189 14.449 1.00 69.31 184 GLN A O 1
ATOM 1481 N N . VAL A 1 185 ? -14.452 -1.217 14.297 1.00 68.75 185 VAL A N 1
ATOM 1482 C CA . VAL A 1 185 ? -14.372 -0.923 12.861 1.00 68.75 185 VAL A CA 1
ATOM 1483 C C . VAL A 1 185 ? -13.211 0.024 12.577 1.00 68.75 185 VAL A C 1
ATOM 1485 O O . VAL A 1 185 ? -12.369 -0.280 11.739 1.00 68.75 185 VAL A O 1
ATOM 1488 N N . TRP A 1 186 ? -13.105 1.129 13.315 1.00 68.31 186 TRP A N 1
ATOM 1489 C CA . TRP A 1 186 ? -12.058 2.125 13.107 1.00 68.31 186 TRP A CA 1
ATOM 1490 C C . TRP A 1 186 ? -10.656 1.545 13.323 1.00 68.31 186 TRP A C 1
ATOM 1492 O O . TRP A 1 186 ? -9.782 1.712 12.477 1.00 68.31 186 TRP A O 1
ATOM 1502 N N . THR A 1 187 ? -10.434 0.809 14.416 1.00 66.06 187 THR A N 1
ATOM 1503 C CA . THR A 1 187 ? -9.129 0.183 14.692 1.00 66.06 187 THR A CA 1
ATOM 1504 C C . THR A 1 187 ? -8.787 -0.917 13.696 1.00 66.06 187 THR A C 1
ATOM 1506 O O . THR A 1 187 ? -7.629 -1.018 13.302 1.00 66.06 187 THR A O 1
ATOM 1509 N N . SER A 1 188 ? -9.770 -1.691 13.236 1.00 67.44 188 SER A N 1
ATOM 1510 C CA . SER A 1 188 ? -9.555 -2.729 12.222 1.00 67.44 188 SER A CA 1
ATOM 1511 C C . SER A 1 188 ? -9.203 -2.126 10.865 1.00 67.44 188 SER A C 1
ATOM 1513 O O . SER A 1 188 ? -8.185 -2.488 10.290 1.00 67.44 188 SER A O 1
ATOM 1515 N N . LEU A 1 189 ? -9.957 -1.124 10.407 1.00 65.81 189 LEU A N 1
ATOM 1516 C CA . LEU A 1 189 ? -9.680 -0.436 9.143 1.00 65.81 189 LEU A CA 1
ATOM 1517 C C . LEU A 1 189 ? -8.350 0.322 9.177 1.00 65.81 189 LEU A C 1
ATOM 1519 O O . LEU A 1 189 ? -7.619 0.323 8.191 1.00 65.81 189 LEU A O 1
ATOM 1523 N N . MET A 1 190 ? -7.979 0.924 10.314 1.00 67.81 190 MET A N 1
ATOM 1524 C CA . MET A 1 190 ? -6.643 1.509 10.471 1.00 67.81 190 MET A CA 1
ATOM 1525 C C . MET A 1 190 ? -5.538 0.463 10.289 1.00 67.81 190 MET A C 1
ATOM 1527 O O . MET A 1 190 ? -4.507 0.778 9.696 1.00 67.81 190 MET A O 1
ATOM 1531 N N . LEU A 1 191 ? -5.736 -0.762 10.787 1.00 66.19 191 LEU A N 1
ATOM 1532 C CA . LEU A 1 191 ? -4.772 -1.857 10.642 1.00 66.19 191 LEU A CA 1
ATOM 1533 C C . LEU A 1 191 ? -4.714 -2.405 9.221 1.00 66.19 191 LEU A C 1
ATOM 1535 O O . LEU A 1 191 ? -3.618 -2.639 8.710 1.00 66.19 191 LEU A O 1
ATOM 1539 N N . ASP A 1 192 ? -5.860 -2.534 8.563 1.00 64.62 192 ASP A N 1
ATOM 1540 C CA . ASP A 1 192 ? -5.908 -2.938 7.163 1.00 64.62 192 ASP A CA 1
ATOM 1541 C C . ASP A 1 192 ? -5.206 -1.891 6.291 1.00 64.62 192 ASP A C 1
ATOM 1543 O O . ASP A 1 192 ? -4.329 -2.242 5.500 1.00 64.62 192 ASP A O 1
ATOM 1547 N N . MET A 1 193 ? -5.454 -0.595 6.512 1.00 64.31 193 MET A N 1
ATOM 1548 C CA . MET A 1 193 ? -4.757 0.477 5.794 1.00 64.31 193 MET A CA 1
ATOM 1549 C C . MET A 1 193 ? -3.247 0.521 6.089 1.00 64.31 193 MET A C 1
ATOM 1551 O O . MET A 1 193 ? -2.430 0.759 5.200 1.00 64.31 193 MET A O 1
ATOM 1555 N N . LEU A 1 194 ? -2.840 0.272 7.333 1.00 64.12 194 LEU A N 1
ATOM 1556 C CA . LEU A 1 194 ? -1.427 0.155 7.708 1.00 64.12 194 LEU A CA 1
ATOM 1557 C C . LEU A 1 194 ? -0.696 -0.903 6.870 1.00 64.12 194 LEU A C 1
ATOM 1559 O O . LEU A 1 194 ? 0.428 -0.690 6.413 1.00 64.12 194 LEU A O 1
ATOM 1563 N N . TYR A 1 195 ? -1.335 -2.056 6.682 1.00 61.81 195 TYR A N 1
ATOM 1564 C CA . TYR A 1 195 ? -0.726 -3.208 6.024 1.00 61.81 195 TYR A CA 1
ATOM 1565 C C . TYR A 1 195 ? -0.764 -3.120 4.510 1.00 61.81 195 TYR A C 1
ATOM 1567 O O . TYR A 1 195 ? 0.192 -3.528 3.851 1.00 61.81 195 TYR A O 1
ATOM 1575 N N . THR A 1 196 ? -1.867 -2.611 3.978 1.00 60.94 196 THR A N 1
ATOM 1576 C CA . THR A 1 196 ? -2.127 -2.581 2.541 1.00 60.94 196 THR A CA 1
ATOM 1577 C C . THR A 1 196 ? -1.457 -1.412 1.837 1.00 60.94 196 THR A C 1
ATOM 1579 O O . THR A 1 196 ? -1.142 -1.552 0.660 1.00 60.94 196 THR A O 1
ATOM 1582 N N . TYR A 1 197 ? -1.190 -0.311 2.545 1.00 70.00 197 TYR A N 1
ATOM 1583 C CA . TYR A 1 197 ? -0.553 0.869 1.961 1.00 70.00 197 TYR A CA 1
ATOM 1584 C C . TYR A 1 197 ? 0.874 1.038 2.471 1.00 70.00 197 TYR A C 1
ATOM 1586 O O . TYR A 1 197 ? 1.837 0.878 1.733 1.00 70.00 197 TYR A O 1
ATOM 1594 N N . GLU A 1 198 ? 1.050 1.294 3.764 1.00 76.12 198 GLU A N 1
ATOM 1595 C CA . GLU A 1 198 ? 2.334 1.802 4.264 1.00 76.12 198 GLU A CA 1
ATOM 1596 C C . GLU A 1 198 ? 3.407 0.719 4.374 1.00 76.12 198 GLU A C 1
ATOM 1598 O O . GLU A 1 198 ? 4.573 0.955 4.061 1.00 76.12 198 GLU A O 1
ATOM 1603 N N . LEU A 1 199 ? 3.042 -0.487 4.811 1.00 77.25 199 LEU A N 1
ATOM 1604 C CA . LEU A 1 199 ? 3.998 -1.594 4.885 1.00 77.25 199 LEU A CA 1
ATOM 1605 C C . LEU A 1 199 ? 4.273 -2.240 3.526 1.00 77.25 199 LEU A C 1
ATOM 1607 O O . LEU A 1 199 ? 5.341 -2.828 3.354 1.00 77.25 199 LEU A O 1
ATOM 1611 N N . GLU A 1 200 ? 3.339 -2.137 2.580 1.00 81.19 200 GLU A N 1
ATOM 1612 C CA . GLU A 1 200 ? 3.523 -2.578 1.193 1.00 81.19 200 GLU A CA 1
ATOM 1613 C C . GLU A 1 200 ? 4.644 -1.759 0.532 1.00 81.19 200 GLU A C 1
ATOM 1615 O O . GLU A 1 200 ? 5.646 -2.323 0.087 1.00 81.19 200 GLU A O 1
ATOM 1620 N N . GLU A 1 201 ? 4.540 -0.435 0.631 1.00 85.12 201 GLU A N 1
ATOM 1621 C CA . GLU A 1 201 ? 5.540 0.552 0.209 1.00 85.12 201 GLU A CA 1
ATOM 1622 C C . GLU A 1 201 ? 6.929 0.282 0.807 1.00 85.12 201 GLU A C 1
ATOM 1624 O O . GLU A 1 201 ? 7.928 0.161 0.095 1.00 85.12 201 GLU A O 1
ATOM 1629 N N . VAL A 1 202 ? 7.007 0.120 2.136 1.00 84.88 202 VAL A N 1
ATOM 1630 C CA . VAL A 1 202 ? 8.282 -0.127 2.835 1.00 84.88 202 VAL A CA 1
ATOM 1631 C C . VAL A 1 202 ? 8.948 -1.412 2.344 1.00 84.88 202 VAL A C 1
ATOM 1633 O O . VAL A 1 202 ? 10.171 -1.450 2.201 1.00 84.88 202 VAL A O 1
ATOM 1636 N N . ARG A 1 203 ? 8.173 -2.474 2.089 1.00 84.44 203 ARG A N 1
ATOM 1637 C CA . ARG A 1 203 ? 8.711 -3.756 1.609 1.00 84.44 203 ARG A CA 1
ATOM 1638 C C . ARG A 1 203 ? 9.254 -3.645 0.194 1.00 84.44 203 ARG A C 1
ATOM 1640 O O . ARG A 1 203 ? 10.366 -4.117 -0.042 1.00 84.44 203 ARG A O 1
ATOM 1647 N N . ILE A 1 204 ? 8.491 -3.028 -0.708 1.00 87.31 204 ILE A N 1
ATOM 1648 C CA . ILE A 1 204 ? 8.913 -2.797 -2.092 1.00 87.31 204 ILE A CA 1
ATOM 1649 C C . ILE A 1 204 ? 10.226 -2.012 -2.093 1.00 87.31 204 ILE A C 1
ATOM 1651 O O . ILE A 1 204 ? 11.221 -2.478 -2.647 1.00 87.31 204 ILE A O 1
ATOM 1655 N N . GLU A 1 205 ? 10.274 -0.880 -1.389 1.00 88.44 205 GLU A N 1
ATOM 1656 C CA . GLU A 1 205 ? 11.457 -0.018 -1.368 1.00 88.44 205 GLU A CA 1
ATOM 1657 C C . GLU 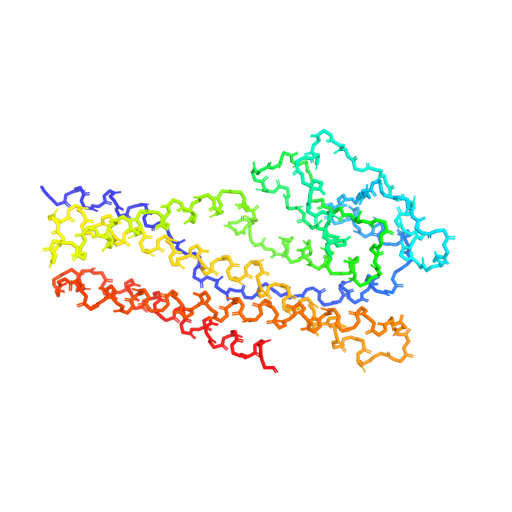A 1 205 ? 12.673 -0.690 -0.721 1.00 88.44 205 GLU A C 1
ATOM 1659 O O . GLU A 1 205 ? 13.769 -0.651 -1.284 1.00 88.44 205 GLU A O 1
ATOM 1664 N N . LYS A 1 206 ? 12.507 -1.378 0.419 1.00 85.88 206 LYS A N 1
ATOM 1665 C CA . LYS A 1 206 ? 13.613 -2.124 1.045 1.00 85.88 206 LYS A CA 1
ATOM 1666 C C . LYS A 1 206 ? 14.155 -3.219 0.133 1.00 85.88 206 LYS A C 1
ATOM 1668 O O . LYS A 1 206 ? 15.370 -3.416 0.077 1.00 85.88 206 LYS A O 1
ATOM 1673 N N . TYR A 1 207 ? 13.281 -3.919 -0.588 1.00 86.12 207 TYR A N 1
ATOM 1674 C CA . TYR A 1 207 ? 13.713 -4.941 -1.530 1.00 86.12 207 TYR A CA 1
ATOM 1675 C C . TYR A 1 207 ? 14.498 -4.342 -2.701 1.00 86.12 207 TYR A C 1
ATOM 1677 O O . TYR A 1 207 ? 15.580 -4.830 -3.037 1.00 86.12 207 TYR A O 1
ATOM 1685 N N . LEU A 1 208 ? 13.987 -3.267 -3.304 1.00 85.44 208 LEU A N 1
ATOM 1686 C CA . LEU A 1 208 ? 14.655 -2.590 -4.412 1.00 85.44 208 LEU A CA 1
ATOM 1687 C C . LEU A 1 208 ? 16.023 -2.023 -3.978 1.00 85.44 208 LEU A C 1
ATOM 1689 O O . LEU A 1 208 ? 17.007 -2.203 -4.702 1.00 85.44 208 LEU A O 1
ATOM 1693 N N . ILE A 1 209 ? 16.127 -1.433 -2.776 1.00 85.19 209 ILE A N 1
ATOM 1694 C CA . ILE A 1 209 ? 17.404 -0.993 -2.173 1.00 85.19 209 ILE A CA 1
ATOM 1695 C C . ILE A 1 209 ? 18.363 -2.171 -2.028 1.00 85.19 209 ILE A C 1
ATOM 1697 O O . ILE A 1 209 ? 19.486 -2.106 -2.528 1.00 85.19 209 ILE A O 1
ATOM 1701 N N . GLY A 1 210 ? 17.909 -3.273 -1.425 1.00 82.62 210 GLY A N 1
ATOM 1702 C CA . GLY A 1 210 ? 18.730 -4.470 -1.257 1.00 82.62 210 GLY A CA 1
ATOM 1703 C C . GLY A 1 210 ? 19.229 -5.030 -2.593 1.00 82.62 210 GLY A C 1
ATOM 1704 O O . GLY A 1 210 ? 20.378 -5.462 -2.696 1.00 82.62 210 GLY A O 1
ATOM 1705 N N . LEU A 1 211 ? 18.415 -4.977 -3.653 1.00 78.69 211 LEU A N 1
ATOM 1706 C CA . LEU A 1 211 ? 18.849 -5.358 -4.997 1.00 78.69 211 LEU A CA 1
ATOM 1707 C C . LEU A 1 211 ? 19.912 -4.423 -5.574 1.00 78.69 211 LEU A C 1
ATOM 1709 O O . LEU A 1 211 ? 20.810 -4.911 -6.262 1.00 78.69 211 LEU A O 1
ATOM 1713 N N . TYR A 1 212 ? 19.798 -3.115 -5.340 1.00 78.69 212 TYR A N 1
ATOM 1714 C CA . TYR A 1 212 ? 20.769 -2.126 -5.802 1.00 78.69 212 TYR A CA 1
ATOM 1715 C C . TYR A 1 212 ? 22.118 -2.287 -5.097 1.00 78.69 212 TYR A C 1
ATOM 1717 O O . TYR A 1 212 ? 23.141 -2.418 -5.770 1.00 78.69 212 TYR A O 1
ATOM 1725 N N . GLU A 1 213 ? 22.121 -2.369 -3.765 1.00 79.12 213 GLU A N 1
ATOM 1726 C CA . GLU A 1 213 ? 23.341 -2.514 -2.960 1.00 79.12 213 GLU A CA 1
ATOM 1727 C C . GLU A 1 213 ? 24.125 -3.793 -3.305 1.00 79.12 213 GLU A C 1
ATOM 1729 O O . GLU A 1 213 ? 25.352 -3.816 -3.221 1.00 79.12 213 GLU A O 1
ATOM 1734 N N . ASN A 1 214 ? 23.432 -4.847 -3.757 1.00 74.12 214 ASN A N 1
ATOM 1735 C CA . ASN A 1 214 ? 24.014 -6.165 -4.023 1.00 74.12 214 ASN A CA 1
ATOM 1736 C C . ASN A 1 214 ? 24.199 -6.504 -5.520 1.00 74.12 214 ASN A C 1
ATOM 1738 O O . ASN A 1 214 ? 24.440 -7.668 -5.857 1.00 74.12 214 ASN A O 1
ATOM 1742 N N . LYS A 1 215 ? 24.099 -5.536 -6.451 1.00 68.06 215 LYS A N 1
ATOM 1743 C CA . LYS A 1 215 ? 24.317 -5.776 -7.897 1.00 68.06 215 LYS A CA 1
ATOM 1744 C C . LYS A 1 215 ? 25.334 -4.814 -8.529 1.00 68.06 215 LYS A C 1
ATOM 1746 O O . LYS A 1 215 ? 25.019 -3.643 -8.722 1.00 68.06 215 LYS A O 1
ATOM 1751 N N . PRO A 1 216 ? 26.460 -5.315 -9.071 1.00 53.19 216 PRO A N 1
ATOM 1752 C CA . PRO A 1 216 ? 27.483 -4.487 -9.723 1.00 53.19 216 PRO A CA 1
ATOM 1753 C C . PRO A 1 216 ? 27.106 -3.928 -11.120 1.00 53.19 216 PRO A C 1
ATOM 1755 O O . PRO A 1 216 ? 27.986 -3.588 -11.903 1.00 53.19 216 PRO A O 1
ATOM 1758 N N . GLY A 1 217 ? 25.817 -3.812 -11.468 1.00 59.44 217 GLY A N 1
ATOM 1759 C CA . GLY A 1 217 ? 25.377 -3.363 -12.803 1.00 59.44 217 GLY A CA 1
ATOM 1760 C C . GLY A 1 217 ? 24.065 -2.576 -12.864 1.00 59.44 217 GLY A C 1
ATOM 1761 O O . GLY A 1 217 ? 23.715 -2.080 -13.934 1.00 59.44 217 GLY A O 1
ATOM 1762 N N . LEU A 1 218 ? 23.342 -2.429 -11.749 1.00 65.69 218 LEU A N 1
ATOM 1763 C CA . LEU A 1 218 ? 22.199 -1.519 -11.673 1.00 65.69 218 LEU A CA 1
ATOM 1764 C C . LEU A 1 218 ? 22.742 -0.095 -11.512 1.00 65.69 218 LEU A C 1
ATOM 1766 O O . LEU A 1 218 ? 23.092 0.316 -10.413 1.00 65.69 218 LEU A O 1
ATOM 1770 N N . LYS A 1 219 ? 22.865 0.653 -12.613 1.00 61.22 219 LYS A N 1
ATOM 1771 C CA . LYS A 1 219 ? 23.156 2.089 -12.546 1.00 61.22 219 LYS A CA 1
ATOM 1772 C C . LYS A 1 219 ? 21.857 2.820 -12.239 1.00 61.22 219 LYS A C 1
ATOM 1774 O O . LYS A 1 219 ? 21.051 3.028 -13.140 1.00 61.22 219 LYS A O 1
ATOM 1779 N N . LEU A 1 220 ? 21.658 3.167 -10.978 1.00 64.31 220 LEU A N 1
ATOM 1780 C CA . LEU A 1 220 ? 20.615 4.101 -10.575 1.00 64.31 220 LEU A CA 1
ATOM 1781 C C . LEU A 1 220 ? 21.262 5.425 -10.236 1.00 64.31 220 LEU A C 1
ATOM 1783 O O . LEU A 1 220 ? 22.386 5.475 -9.727 1.00 64.31 220 LEU A O 1
ATOM 1787 N N . ASP A 1 221 ? 20.559 6.503 -10.539 1.00 68.81 221 ASP A N 1
ATOM 1788 C CA . ASP A 1 221 ? 20.997 7.805 -10.094 1.00 68.81 221 ASP A CA 1
ATOM 1789 C C . ASP A 1 221 ? 20.866 7.906 -8.558 1.00 68.81 221 ASP A C 1
ATOM 1791 O O . ASP A 1 221 ? 20.032 7.268 -7.906 1.00 68.81 221 ASP A O 1
ATOM 1795 N N . SER A 1 222 ? 21.732 8.721 -7.958 1.00 67.75 222 SER A N 1
ATOM 1796 C CA . SER A 1 222 ? 21.760 8.901 -6.503 1.00 67.75 222 SER A CA 1
ATOM 1797 C C . SER A 1 222 ? 20.499 9.564 -5.931 1.00 67.75 222 SER A C 1
ATOM 1799 O O . SER A 1 222 ? 20.295 9.523 -4.718 1.00 67.75 222 SER A O 1
ATOM 1801 N N . HIS A 1 223 ? 19.679 10.205 -6.768 1.00 75.12 223 HIS A N 1
ATOM 1802 C CA . HIS A 1 223 ? 18.454 10.876 -6.351 1.00 75.12 223 HIS A CA 1
ATOM 1803 C C . HIS A 1 223 ? 17.322 9.859 -6.152 1.00 75.12 223 HIS A C 1
ATOM 1805 O O . HIS A 1 223 ? 16.715 9.848 -5.083 1.00 75.12 223 HIS A O 1
ATOM 1811 N N . THR A 1 224 ? 17.137 8.935 -7.096 1.00 72.62 224 THR A N 1
ATOM 1812 C CA . THR A 1 224 ? 16.242 7.773 -7.017 1.00 72.62 224 THR A CA 1
ATOM 1813 C C . THR A 1 224 ? 16.533 6.947 -5.770 1.00 72.62 224 THR A C 1
ATOM 1815 O O . THR A 1 224 ? 15.638 6.690 -4.971 1.00 72.62 224 THR A O 1
ATOM 1818 N N . TYR A 1 225 ? 17.811 6.650 -5.517 1.00 75.50 225 TYR A N 1
ATOM 1819 C CA . TYR A 1 225 ? 18.223 5.931 -4.311 1.00 75.50 225 TYR A CA 1
ATOM 1820 C C . TYR A 1 225 ? 17.837 6.665 -3.014 1.00 75.50 225 TYR A C 1
ATOM 1822 O O . TYR A 1 225 ? 17.311 6.065 -2.082 1.00 75.50 225 TYR A O 1
ATOM 1830 N N . LYS A 1 226 ? 18.051 7.987 -2.941 1.00 80.69 226 LYS A N 1
ATOM 1831 C CA . LYS A 1 226 ? 17.671 8.797 -1.768 1.00 80.69 226 LYS A CA 1
ATOM 1832 C C . LYS A 1 226 ? 16.154 8.903 -1.590 1.00 80.69 226 LYS A C 1
ATOM 1834 O O . LYS A 1 226 ? 15.684 8.928 -0.453 1.00 80.69 226 LYS A O 1
ATOM 1839 N N . ARG A 1 227 ? 15.397 8.956 -2.691 1.00 83.38 227 ARG A N 1
ATOM 1840 C CA . ARG A 1 227 ? 13.929 9.003 -2.693 1.00 83.38 227 ARG A CA 1
ATOM 1841 C C . ARG A 1 227 ? 13.338 7.766 -2.010 1.00 83.38 227 ARG A C 1
ATOM 1843 O O . ARG A 1 227 ? 12.443 7.912 -1.183 1.00 83.38 227 ARG A O 1
ATOM 1850 N N . SER A 1 228 ? 13.904 6.586 -2.251 1.00 84.12 228 SER A N 1
ATOM 1851 C CA . SER A 1 228 ? 13.509 5.334 -1.590 1.00 84.12 228 SER A CA 1
ATOM 1852 C C . SER A 1 228 ? 13.644 5.371 -0.069 1.00 84.12 228 SER A C 1
ATOM 1854 O O . SER A 1 228 ? 12.715 5.000 0.647 1.00 84.12 228 SER A O 1
ATOM 1856 N N . PHE A 1 229 ? 14.760 5.888 0.461 1.00 85.56 229 PHE A N 1
ATOM 1857 C CA . PHE A 1 229 ? 14.916 6.054 1.914 1.00 85.56 229 PHE A CA 1
ATOM 1858 C C . PHE A 1 229 ? 13.905 7.035 2.499 1.00 85.56 229 PHE A C 1
ATOM 1860 O O . PHE A 1 229 ? 13.420 6.824 3.612 1.00 85.56 229 PHE A O 1
ATOM 1867 N N . TRP A 1 230 ? 13.574 8.097 1.761 1.00 85.12 230 TRP A N 1
ATOM 1868 C CA . TRP A 1 230 ? 12.527 9.023 2.179 1.00 85.12 230 TRP A CA 1
ATOM 1869 C C . TRP A 1 230 ? 11.153 8.341 2.223 1.00 85.12 230 TRP A C 1
ATOM 1871 O O . TRP A 1 230 ? 10.460 8.484 3.230 1.00 85.12 230 TRP A O 1
ATOM 1881 N N . TYR A 1 231 ? 10.790 7.547 1.206 1.00 82.69 231 TYR A N 1
ATOM 1882 C CA . TYR A 1 231 ? 9.549 6.762 1.200 1.00 82.69 231 TYR A CA 1
ATOM 1883 C C . TYR A 1 231 ? 9.484 5.790 2.378 1.00 82.6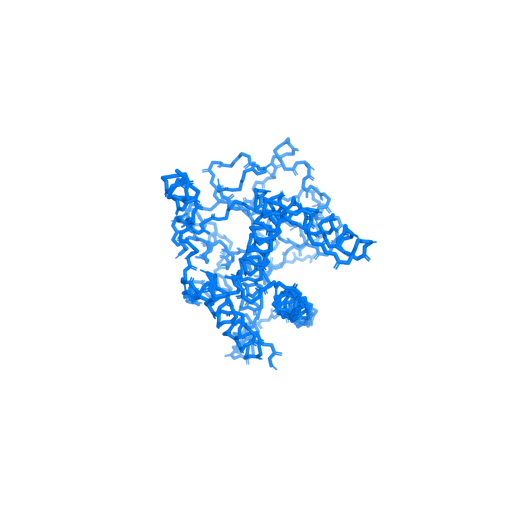9 231 TYR A C 1
ATOM 1885 O O . TYR A 1 231 ? 8.486 5.778 3.100 1.00 82.69 231 TYR A O 1
ATOM 1893 N N . ILE A 1 232 ? 10.564 5.047 2.643 1.00 86.19 232 ILE A N 1
ATOM 1894 C CA . ILE A 1 232 ? 10.650 4.159 3.810 1.00 86.19 232 ILE A CA 1
ATOM 1895 C C . ILE A 1 232 ? 10.444 4.959 5.095 1.00 86.19 232 ILE A C 1
ATOM 1897 O O . ILE A 1 232 ? 9.585 4.612 5.899 1.00 86.19 232 ILE A O 1
ATOM 1901 N N . GLY A 1 233 ? 11.188 6.051 5.291 1.00 86.00 233 GLY A N 1
ATOM 1902 C CA . GLY A 1 233 ? 11.102 6.867 6.503 1.00 86.00 233 GLY A CA 1
ATOM 1903 C C . GLY A 1 233 ? 9.707 7.454 6.731 1.00 86.00 233 GLY A C 1
ATOM 1904 O O . GLY A 1 233 ? 9.178 7.377 7.844 1.00 86.00 233 GLY A O 1
ATOM 1905 N N . LYS A 1 234 ? 9.087 7.995 5.676 1.00 86.56 234 LYS A N 1
ATOM 1906 C CA . LYS A 1 234 ? 7.731 8.559 5.709 1.00 86.56 234 LYS A CA 1
ATOM 1907 C C . LYS A 1 234 ? 6.699 7.490 6.067 1.00 86.56 234 LYS A C 1
ATOM 1909 O O . LYS A 1 234 ? 5.965 7.667 7.040 1.00 86.56 234 LYS A O 1
ATOM 1914 N N . ASN A 1 235 ? 6.675 6.380 5.330 1.00 86.12 235 ASN A N 1
ATOM 1915 C CA . ASN A 1 235 ? 5.700 5.309 5.531 1.00 86.12 235 ASN A CA 1
ATOM 1916 C C . ASN A 1 235 ? 5.893 4.614 6.883 1.00 86.12 235 ASN A C 1
ATOM 1918 O O . ASN A 1 235 ? 4.925 4.386 7.598 1.00 86.12 235 ASN A O 1
ATOM 1922 N N . CYS A 1 236 ? 7.135 4.401 7.321 1.00 86.69 236 CYS A N 1
ATOM 1923 C CA . CYS A 1 236 ? 7.431 3.894 8.658 1.00 86.69 236 CYS A CA 1
ATOM 1924 C C . CYS A 1 236 ? 6.983 4.833 9.781 1.00 86.69 236 CYS A C 1
ATOM 1926 O O . CYS A 1 236 ? 6.506 4.368 10.816 1.00 86.69 236 CYS A O 1
ATOM 1928 N N . THR A 1 237 ? 7.154 6.146 9.616 1.00 88.06 237 THR A N 1
ATOM 1929 C CA . THR A 1 237 ? 6.709 7.128 10.617 1.00 88.06 237 THR A CA 1
ATOM 1930 C C . THR A 1 237 ? 5.190 7.140 10.714 1.00 88.06 237 THR A C 1
ATOM 1932 O O . THR A 1 237 ? 4.648 7.053 11.816 1.00 88.06 237 THR A O 1
ATOM 1935 N N . SER A 1 238 ? 4.513 7.183 9.566 1.00 84.19 238 SER A N 1
ATOM 1936 C CA . SER A 1 238 ? 3.054 7.128 9.495 1.00 84.19 238 SER A CA 1
ATOM 1937 C C . SER A 1 238 ? 2.515 5.827 10.099 1.00 84.19 238 SER A C 1
ATOM 1939 O O . SER A 1 238 ? 1.633 5.866 10.961 1.00 84.19 238 SER A O 1
ATOM 1941 N N . ALA A 1 239 ? 3.153 4.694 9.784 1.00 82.62 239 ALA A N 1
ATOM 1942 C CA . ALA A 1 239 ? 2.739 3.398 10.294 1.00 82.62 239 ALA A CA 1
ATOM 1943 C C . ALA A 1 239 ? 2.884 3.294 11.815 1.00 82.62 239 ALA A C 1
ATOM 1945 O O . ALA A 1 239 ? 1.972 2.856 12.520 1.00 82.62 239 ALA A O 1
ATOM 1946 N N . LYS A 1 240 ? 4.017 3.768 12.350 1.00 84.62 240 LYS A N 1
ATOM 1947 C CA . LYS A 1 240 ? 4.243 3.858 13.800 1.00 84.62 240 LYS A CA 1
ATOM 1948 C C . LYS A 1 240 ? 3.200 4.752 14.475 1.00 84.62 240 LYS A C 1
ATOM 1950 O O . LYS A 1 240 ? 2.698 4.392 15.537 1.00 84.62 240 LYS A O 1
ATOM 1955 N N . ALA A 1 241 ? 2.857 5.893 13.877 1.00 83.19 241 ALA A N 1
ATOM 1956 C CA . ALA A 1 241 ? 1.867 6.808 14.438 1.00 83.19 241 ALA A CA 1
ATOM 1957 C C . ALA A 1 241 ? 0.466 6.178 14.489 1.00 83.19 241 ALA A C 1
ATOM 1959 O O . ALA A 1 241 ? -0.168 6.185 15.542 1.00 83.19 241 ALA A O 1
ATOM 1960 N N . LYS A 1 242 ? 0.010 5.571 13.388 1.00 78.75 242 LYS A N 1
ATOM 1961 C CA . LYS A 1 242 ? -1.310 4.927 13.300 1.00 78.75 242 LYS A CA 1
ATOM 1962 C C . LYS A 1 242 ? -1.441 3.723 14.236 1.00 78.75 242 LYS A C 1
ATOM 1964 O O . LYS A 1 242 ? -2.452 3.608 14.924 1.00 78.75 242 LYS A O 1
ATOM 1969 N N . VAL A 1 243 ? -0.426 2.853 14.323 1.00 78.94 243 VAL A N 1
ATOM 1970 C CA . VAL A 1 243 ? -0.488 1.689 15.230 1.00 78.94 243 VAL A CA 1
ATOM 1971 C C . VAL A 1 243 ? -0.486 2.120 16.698 1.00 78.94 243 VAL A C 1
ATOM 1973 O O . VAL A 1 243 ? -1.233 1.560 17.496 1.00 78.94 243 VAL A O 1
ATOM 1976 N N . ASN A 1 244 ? 0.302 3.141 17.059 1.00 83.00 244 ASN A N 1
ATOM 1977 C CA . ASN A 1 244 ? 0.314 3.670 18.423 1.00 83.00 244 ASN A CA 1
ATOM 1978 C C . ASN A 1 244 ? -1.032 4.309 18.771 1.00 83.00 244 ASN A C 1
ATOM 1980 O O . ASN A 1 244 ? -1.574 4.013 19.831 1.00 83.00 244 ASN A O 1
ATOM 1984 N N . LEU A 1 245 ? -1.612 5.095 17.858 1.00 80.00 245 LEU A N 1
ATOM 1985 C CA . LEU A 1 245 ? -2.938 5.679 18.045 1.00 80.00 245 LEU A CA 1
ATOM 1986 C C . LEU A 1 245 ? -4.007 4.598 18.258 1.00 80.00 245 LEU A C 1
ATOM 1988 O O . LEU A 1 245 ? -4.812 4.704 19.179 1.00 80.00 245 LEU A O 1
ATOM 1992 N N . ALA A 1 246 ? -3.996 3.528 17.457 1.00 77.38 246 ALA A N 1
ATOM 1993 C CA . ALA A 1 246 ? -4.932 2.416 17.614 1.00 77.38 246 ALA A CA 1
ATOM 1994 C C . ALA A 1 246 ? -4.802 1.727 18.988 1.00 77.38 246 ALA A C 1
ATOM 1996 O O . ALA A 1 246 ? -5.810 1.390 19.613 1.00 77.38 246 ALA A O 1
ATOM 1997 N N . VAL A 1 247 ? -3.570 1.554 19.485 1.00 77.81 247 VAL A N 1
ATOM 1998 C CA . VAL A 1 247 ? -3.309 1.019 20.831 1.00 77.81 247 VAL A CA 1
ATOM 1999 C C . VAL A 1 247 ? -3.817 1.973 21.912 1.00 77.81 247 VAL A C 1
ATOM 2001 O O . VAL A 1 247 ? -4.556 1.539 22.794 1.00 77.81 247 VAL A O 1
ATOM 2004 N N . GLU A 1 248 ? -3.476 3.260 21.832 1.00 80.88 248 GLU A N 1
ATOM 2005 C CA . GLU A 1 248 ? -3.888 4.280 22.806 1.00 80.88 248 GLU A CA 1
ATOM 2006 C C . GLU A 1 248 ? -5.412 4.370 22.924 1.00 80.88 248 GLU A C 1
ATOM 2008 O O . GLU A 1 248 ? -5.952 4.405 24.030 1.00 80.88 248 GLU A O 1
ATOM 2013 N N . VAL A 1 249 ? -6.117 4.333 21.792 1.00 74.94 249 VAL A N 1
ATOM 2014 C CA . VAL A 1 249 ? -7.584 4.347 21.739 1.00 74.94 249 VAL A CA 1
ATOM 2015 C C . VAL A 1 249 ? -8.167 3.129 22.445 1.00 74.94 249 VAL A C 1
ATOM 2017 O O . VAL A 1 249 ? -9.071 3.271 23.270 1.00 74.94 249 VAL A O 1
ATOM 2020 N N . LEU A 1 250 ? -7.649 1.930 22.162 1.00 74.62 250 LEU A N 1
ATOM 2021 C CA . LEU A 1 250 ? -8.135 0.708 22.803 1.00 74.62 250 LEU A CA 1
ATOM 2022 C C . LEU A 1 250 ? -7.845 0.682 24.302 1.00 74.62 250 LEU A C 1
ATOM 2024 O O . LEU A 1 250 ? -8.687 0.212 25.070 1.00 74.62 250 LEU A O 1
ATOM 2028 N N . GLU A 1 251 ? -6.687 1.176 24.737 1.00 77.56 251 GLU A N 1
ATOM 2029 C CA . GLU A 1 251 ? -6.328 1.246 26.156 1.00 77.56 251 GLU A CA 1
ATOM 2030 C C . GLU A 1 251 ? -7.180 2.271 26.905 1.00 77.56 251 GLU A C 1
ATOM 2032 O O . GLU A 1 251 ? -7.743 1.953 27.957 1.00 77.56 251 GLU A O 1
ATOM 2037 N N . TYR A 1 252 ? -7.351 3.464 26.334 1.00 74.69 252 TYR A N 1
ATOM 2038 C CA . TYR A 1 252 ? -8.208 4.496 26.900 1.00 74.69 252 TYR A CA 1
ATOM 2039 C C . TYR A 1 252 ? -9.656 4.020 27.001 1.00 74.69 252 TYR A C 1
ATOM 2041 O O . TYR A 1 252 ? -10.260 4.093 28.073 1.00 74.69 252 TYR A O 1
ATOM 2049 N N . PHE A 1 253 ? -10.198 3.434 25.936 1.00 69.69 253 PHE A N 1
ATOM 2050 C CA . PHE A 1 253 ? -11.552 2.902 25.962 1.00 69.69 253 PHE A CA 1
ATOM 2051 C C . PHE A 1 253 ? -11.704 1.767 26.986 1.00 69.69 253 PHE A C 1
ATOM 2053 O O . PHE A 1 253 ? -12.626 1.764 27.803 1.00 69.69 253 PHE A O 1
ATOM 2060 N N . SER A 1 254 ? -10.732 0.853 27.041 1.00 70.88 254 SER A N 1
ATOM 2061 C CA . SER A 1 254 ? -10.694 -0.210 28.050 1.00 70.88 254 SER A CA 1
ATOM 2062 C C . SER A 1 254 ? -10.648 0.322 29.481 1.00 70.88 254 SER A C 1
ATOM 2064 O O . SER A 1 254 ? -10.991 -0.421 30.396 1.00 70.88 254 SER A O 1
ATOM 2066 N N . SER A 1 255 ? -10.241 1.572 29.718 1.00 74.81 255 SER A N 1
ATOM 2067 C CA . SER A 1 255 ? -10.248 2.184 31.051 1.00 74.81 255 SER A CA 1
ATOM 2068 C C . SER A 1 255 ? -11.624 2.717 31.471 1.00 74.81 255 SER A C 1
ATOM 2070 O O . SER A 1 255 ? -11.970 2.603 32.646 1.00 74.81 255 SER A O 1
ATOM 2072 N N . ILE A 1 256 ? -12.433 3.209 30.525 1.00 68.25 256 ILE A N 1
ATOM 2073 C CA . ILE A 1 256 ? -13.701 3.913 30.800 1.00 68.25 256 ILE A CA 1
ATOM 2074 C C . ILE A 1 256 ? -14.955 3.030 30.702 1.00 68.25 256 ILE A C 1
ATOM 2076 O O . ILE A 1 256 ? -16.015 3.405 31.197 1.00 68.25 256 ILE A O 1
ATOM 2080 N N . VAL A 1 257 ? -14.862 1.854 30.077 1.00 68.00 257 VAL A N 1
ATOM 2081 C CA . VAL A 1 257 ? -15.991 0.909 29.982 1.00 68.00 257 VAL A CA 1
ATOM 2082 C C . VAL A 1 257 ? -16.290 0.281 31.359 1.00 68.00 257 VAL A C 1
ATOM 2084 O O . VAL A 1 257 ? -15.350 -0.008 32.102 1.00 68.00 257 VAL A O 1
ATOM 2087 N N . PRO A 1 258 ? -17.557 0.019 31.731 1.00 69.81 258 PRO A N 1
ATOM 2088 C CA . PRO A 1 258 ? -17.904 -0.740 32.939 1.00 69.81 258 PRO A CA 1
ATOM 2089 C C . PRO A 1 258 ? -17.388 -2.188 32.910 1.00 69.81 258 PRO A C 1
ATOM 2091 O O . PRO A 1 258 ? -17.266 -2.797 31.846 1.00 69.81 258 PRO A O 1
ATOM 2094 N N . VAL A 1 259 ? -17.095 -2.771 34.075 1.00 72.56 259 VAL A N 1
ATOM 2095 C CA . VAL A 1 259 ? -16.482 -4.113 34.181 1.00 72.56 259 VAL A CA 1
ATOM 2096 C C . VAL A 1 259 ? -17.361 -5.194 33.549 1.00 72.56 259 VAL A C 1
ATOM 2098 O O . VAL A 1 259 ? -16.860 -6.047 32.824 1.00 72.56 259 VAL A O 1
ATOM 2101 N N . GLU A 1 260 ? -18.674 -5.100 33.725 1.00 69.12 260 GLU A N 1
ATOM 2102 C CA . GLU A 1 260 ? -19.654 -6.060 33.212 1.00 69.12 260 GLU A CA 1
ATOM 2103 C C . GLU A 1 260 ? -19.645 -6.121 31.678 1.00 69.12 260 GLU A C 1
ATOM 2105 O O . GLU A 1 260 ? -19.837 -7.179 31.079 1.00 69.12 260 GLU A O 1
ATOM 2110 N N . PHE A 1 261 ? -19.370 -4.985 31.035 1.00 65.88 261 PHE A N 1
ATOM 2111 C CA . PHE A 1 261 ? -19.219 -4.893 29.585 1.00 65.88 261 PHE A CA 1
ATOM 2112 C C . PHE A 1 261 ? -17.850 -5.373 29.121 1.00 65.88 261 PHE A C 1
ATOM 2114 O O . PHE A 1 261 ? -17.758 -6.056 28.098 1.00 65.88 261 PHE A O 1
ATOM 2121 N N . LYS A 1 262 ? -16.789 -5.069 29.882 1.00 65.88 262 LYS A N 1
ATOM 2122 C CA . LYS A 1 262 ? -15.458 -5.615 29.593 1.00 65.88 262 LYS A CA 1
ATOM 2123 C C . LYS A 1 262 ? -15.493 -7.129 29.610 1.00 65.88 262 LYS A C 1
ATOM 2125 O O . LYS A 1 262 ? -14.949 -7.722 28.694 1.00 65.88 262 LYS A O 1
ATOM 2130 N N . ASP A 1 263 ? -16.145 -7.746 30.589 1.00 68.25 263 ASP A N 1
ATOM 2131 C CA . ASP A 1 263 ? -16.197 -9.202 30.707 1.00 68.25 263 ASP A CA 1
ATOM 2132 C C . ASP A 1 263 ? -16.967 -9.855 29.554 1.00 68.25 263 ASP A C 1
ATOM 2134 O O . ASP A 1 263 ? -16.516 -10.872 29.023 1.00 68.25 263 ASP A O 1
ATOM 2138 N N . ALA A 1 264 ? -18.056 -9.231 29.093 1.00 64.75 264 ALA A N 1
ATOM 2139 C CA . ALA A 1 264 ? -18.818 -9.704 27.938 1.00 64.75 264 ALA A CA 1
ATOM 2140 C C . ALA A 1 264 ? -18.019 -9.660 26.618 1.00 64.75 264 ALA A C 1
ATOM 2142 O O . ALA A 1 264 ? -18.195 -10.535 25.772 1.00 64.75 264 ALA A O 1
ATOM 2143 N N . HIS A 1 265 ? -17.111 -8.688 26.458 1.00 64.81 265 HIS A N 1
ATOM 2144 C CA . HIS A 1 265 ? -16.340 -8.460 25.222 1.00 64.81 265 HIS A CA 1
ATOM 2145 C C . HIS A 1 265 ? -14.828 -8.699 25.371 1.00 64.81 265 HIS A C 1
ATOM 2147 O O . HIS A 1 265 ? -14.032 -8.391 24.480 1.00 64.81 265 HIS A O 1
ATOM 2153 N N . ARG A 1 266 ? -14.402 -9.282 26.496 1.00 67.31 266 ARG A N 1
ATOM 2154 C CA . ARG A 1 266 ? -12.989 -9.407 26.882 1.00 67.31 266 ARG A CA 1
ATOM 2155 C C . ARG A 1 266 ? -12.170 -10.169 25.852 1.00 67.31 266 ARG A C 1
ATOM 2157 O O . ARG A 1 266 ? -11.038 -9.795 25.559 1.00 67.31 266 ARG A O 1
ATOM 2164 N N . SER A 1 267 ? -12.741 -11.250 25.322 1.00 67.19 267 SER A N 1
ATOM 2165 C CA . SER A 1 267 ? -12.083 -12.112 24.336 1.00 67.19 267 SER A CA 1
ATOM 2166 C C . SER A 1 267 ? -11.738 -11.345 23.057 1.00 67.19 267 SER A C 1
ATOM 2168 O O . SER A 1 267 ? -10.625 -11.470 22.545 1.00 67.19 267 SER A O 1
ATOM 2170 N N . GLU A 1 268 ? -12.647 -10.491 22.588 1.00 67.38 268 GLU A N 1
ATOM 2171 C CA . GLU A 1 268 ? -12.449 -9.686 21.385 1.00 67.38 268 GLU A CA 1
ATOM 2172 C C . GLU A 1 268 ? -11.424 -8.580 21.623 1.00 67.38 268 GLU A C 1
ATOM 2174 O O . GLU A 1 268 ? -10.485 -8.455 20.841 1.00 67.38 268 GLU A O 1
ATOM 2179 N N . LEU A 1 269 ? -11.535 -7.824 22.718 1.00 68.81 269 LEU A N 1
ATOM 2180 C CA . LEU A 1 269 ? -10.567 -6.768 23.048 1.00 68.81 269 LEU A CA 1
ATOM 2181 C C . LEU A 1 269 ? -9.139 -7.325 23.186 1.00 68.81 269 LEU A C 1
ATOM 2183 O O . LEU A 1 269 ? -8.189 -6.745 22.658 1.00 68.81 269 LEU A O 1
ATOM 2187 N N . LEU A 1 270 ? -8.980 -8.493 23.822 1.00 71.06 270 LEU A N 1
ATOM 2188 C CA . LEU A 1 270 ? -7.688 -9.183 23.915 1.00 71.06 270 LEU A CA 1
ATOM 2189 C C . LEU A 1 270 ? -7.172 -9.651 22.549 1.00 71.06 270 LEU A C 1
ATOM 2191 O O . LEU A 1 270 ? -5.970 -9.570 22.292 1.00 71.06 270 LEU A O 1
ATOM 2195 N N . LYS A 1 271 ? -8.060 -10.122 21.664 1.00 72.31 271 LYS A N 1
ATOM 2196 C CA . LYS A 1 271 ? -7.700 -10.503 20.292 1.00 72.31 271 LYS A CA 1
ATOM 2197 C C . LYS A 1 271 ? -7.166 -9.300 19.509 1.00 72.31 271 LYS A C 1
ATOM 2199 O O . LYS A 1 271 ? -6.097 -9.416 18.916 1.00 72.31 271 LYS A O 1
ATOM 2204 N N . HIS A 1 272 ? -7.845 -8.153 19.556 1.00 70.75 272 HIS A N 1
ATOM 2205 C CA . HIS A 1 272 ? -7.409 -6.928 18.870 1.00 70.75 272 HIS A CA 1
ATOM 2206 C C . HIS A 1 272 ? -6.083 -6.407 19.426 1.00 70.75 272 HIS A C 1
ATOM 2208 O O . HIS A 1 272 ? -5.171 -6.116 18.655 1.00 70.75 272 HIS A O 1
ATOM 2214 N N . LYS A 1 273 ? -5.926 -6.375 20.758 1.00 73.38 273 LYS A N 1
ATOM 2215 C CA . LYS A 1 273 ? -4.657 -5.986 21.389 1.00 73.38 273 LYS A CA 1
ATOM 2216 C C . LYS A 1 273 ? -3.500 -6.877 20.932 1.00 73.38 273 LYS A C 1
ATOM 2218 O O . LYS A 1 273 ? -2.459 -6.372 20.533 1.00 73.38 273 LYS A O 1
ATOM 2223 N N . LYS A 1 274 ? -3.700 -8.200 20.910 1.00 75.50 274 LYS A N 1
ATOM 2224 C CA . LYS A 1 274 ? -2.684 -9.151 20.432 1.00 75.50 274 LYS A CA 1
ATOM 2225 C C . LYS A 1 274 ? -2.297 -8.901 18.970 1.00 75.50 274 LYS A C 1
ATOM 2227 O O . LYS A 1 274 ? -1.117 -8.989 18.642 1.00 75.50 274 LYS A O 1
ATOM 2232 N N . ILE A 1 275 ? -3.271 -8.610 18.106 1.00 72.62 275 ILE A N 1
ATOM 2233 C CA . ILE A 1 275 ? -3.027 -8.268 16.697 1.00 72.62 275 ILE A CA 1
ATOM 2234 C C . ILE A 1 275 ? -2.188 -6.987 16.622 1.00 72.62 275 ILE A C 1
ATOM 2236 O O . ILE A 1 275 ? -1.132 -6.994 15.996 1.00 72.62 275 ILE A O 1
ATOM 2240 N N . LEU A 1 276 ? -2.574 -5.929 17.335 1.00 73.56 276 LEU A N 1
ATOM 2241 C CA . LEU A 1 276 ? -1.832 -4.666 17.372 1.00 73.56 276 LEU A CA 1
ATOM 2242 C C . LEU A 1 276 ? -0.402 -4.812 17.882 1.00 73.56 276 LEU A C 1
ATOM 2244 O O . LEU A 1 276 ? 0.511 -4.237 17.297 1.00 73.56 276 LEU A O 1
ATOM 2248 N N . ASP A 1 277 ? -0.181 -5.613 18.921 1.00 75.44 277 ASP A N 1
ATOM 2249 C CA . ASP A 1 277 ? 1.162 -5.886 19.436 1.00 75.44 277 ASP A CA 1
ATOM 2250 C C . ASP A 1 277 ? 2.024 -6.618 18.395 1.00 75.44 277 ASP A C 1
ATOM 2252 O O . ASP A 1 277 ? 3.203 -6.297 18.213 1.00 75.44 277 AS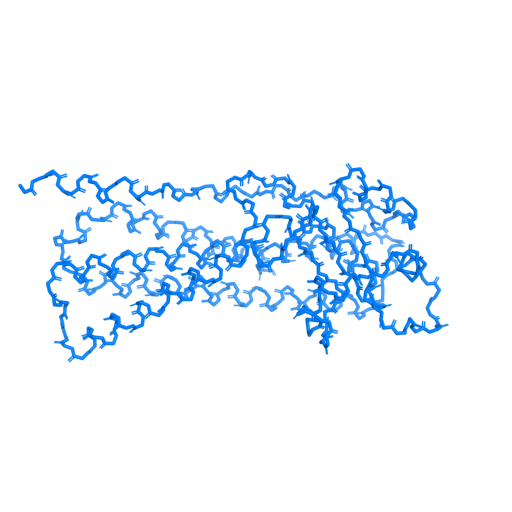P A O 1
ATOM 2256 N N . GLN A 1 278 ? 1.437 -7.565 17.651 1.00 75.00 278 GLN A N 1
ATOM 2257 C CA . GLN A 1 278 ? 2.109 -8.200 16.514 1.00 75.00 278 GLN A CA 1
ATOM 2258 C C . GLN A 1 278 ? 2.433 -7.178 15.418 1.00 75.00 278 GLN A C 1
ATOM 2260 O O . GLN A 1 278 ? 3.541 -7.193 14.889 1.00 75.00 278 GLN A O 1
ATOM 2265 N N . HIS A 1 279 ? 1.511 -6.263 15.115 1.00 72.12 279 HIS A N 1
ATOM 2266 C CA . HIS A 1 279 ? 1.699 -5.232 14.093 1.00 72.12 279 HIS A CA 1
ATOM 2267 C C . HIS A 1 279 ? 2.804 -4.254 14.493 1.00 72.12 279 HIS A C 1
ATOM 2269 O O . HIS A 1 279 ? 3.713 -3.978 13.713 1.00 72.12 279 HIS A O 1
ATOM 2275 N N . ARG A 1 280 ? 2.801 -3.805 15.749 1.00 76.81 280 ARG A N 1
ATOM 2276 C CA . ARG A 1 280 ? 3.844 -2.956 16.325 1.00 76.81 280 ARG A CA 1
ATOM 2277 C C . ARG A 1 280 ? 5.217 -3.620 16.254 1.00 76.81 280 ARG A C 1
ATOM 2279 O O . ARG A 1 280 ? 6.194 -2.948 15.925 1.00 76.81 280 ARG A O 1
ATOM 2286 N N . LYS A 1 281 ? 5.297 -4.930 16.515 1.00 78.94 281 LYS A N 1
ATOM 2287 C CA . LYS A 1 281 ? 6.535 -5.705 16.366 1.00 78.94 281 LYS A CA 1
ATOM 2288 C C . LYS A 1 281 ? 7.010 -5.740 14.910 1.00 78.94 281 LYS A C 1
ATOM 2290 O O . LYS A 1 281 ? 8.169 -5.434 14.659 1.00 78.94 281 LYS A O 1
ATOM 2295 N N . VAL A 1 282 ? 6.121 -6.050 13.967 1.00 76.00 282 VAL A N 1
ATOM 2296 C CA . VAL A 1 282 ? 6.430 -6.100 12.527 1.00 76.00 282 VAL A CA 1
ATOM 2297 C C . VAL A 1 282 ? 6.884 -4.743 12.000 1.00 76.00 282 VAL A C 1
ATOM 2299 O O . VAL A 1 282 ? 7.878 -4.671 11.288 1.00 76.00 282 VAL A O 1
ATOM 2302 N N . ILE A 1 283 ? 6.196 -3.662 12.373 1.00 76.88 283 ILE A N 1
ATOM 2303 C CA . ILE A 1 283 ? 6.608 -2.292 12.044 1.00 76.88 283 ILE A CA 1
ATOM 2304 C C . ILE A 1 283 ? 7.984 -2.008 12.649 1.00 76.88 283 ILE A C 1
ATOM 2306 O O . ILE A 1 283 ? 8.829 -1.419 11.987 1.00 76.88 283 ILE A O 1
ATOM 2310 N N . GLY A 1 284 ? 8.235 -2.448 13.885 1.00 77.56 284 GLY A N 1
ATOM 2311 C CA . GLY A 1 284 ? 9.556 -2.389 14.503 1.00 77.56 284 GLY A CA 1
ATOM 2312 C C . GLY A 1 284 ? 10.620 -3.051 13.630 1.00 77.56 284 GLY A C 1
ATOM 2313 O O . GLY A 1 284 ? 11.580 -2.394 13.262 1.00 77.56 284 GLY A O 1
ATOM 2314 N N . GLU A 1 285 ? 10.418 -4.305 13.233 1.00 79.94 285 GLU A N 1
ATOM 2315 C CA . GLU A 1 285 ? 11.362 -5.077 12.411 1.00 79.94 285 GLU A CA 1
ATOM 2316 C C . GLU A 1 285 ? 11.550 -4.490 10.999 1.00 79.94 285 GLU A C 1
ATOM 2318 O O . GLU A 1 285 ? 12.675 -4.371 10.515 1.00 79.94 285 GLU A O 1
ATOM 2323 N N . LEU A 1 286 ? 10.463 -4.074 10.342 1.00 73.38 286 LEU A N 1
ATOM 2324 C CA . LEU A 1 286 ? 10.490 -3.505 8.992 1.00 73.38 286 LEU A CA 1
ATOM 2325 C C . LEU A 1 286 ? 10.998 -2.064 8.948 1.00 73.38 286 LEU A C 1
ATOM 2327 O O . LEU A 1 286 ? 11.403 -1.628 7.877 1.00 73.38 286 LEU A O 1
ATOM 2331 N N . CYS A 1 287 ? 11.013 -1.334 10.059 1.00 80.00 287 CYS A N 1
ATOM 2332 C CA . CYS A 1 287 ? 11.413 0.075 10.111 1.00 80.00 287 CYS A CA 1
ATOM 2333 C C . CYS A 1 287 ? 12.675 0.336 10.947 1.00 80.00 287 CYS A C 1
ATOM 2335 O O . CYS A 1 287 ? 12.867 1.471 11.401 1.00 80.00 287 CYS A O 1
ATOM 2337 N N . LEU A 1 288 ? 13.480 -0.708 11.181 1.00 70.44 288 LEU A N 1
ATOM 2338 C CA . LEU A 1 288 ? 14.898 -0.638 11.560 1.00 70.44 288 LEU A CA 1
ATOM 2339 C C . LEU A 1 288 ? 15.771 -0.464 10.313 1.00 70.44 288 LEU A C 1
ATOM 2341 O O . LEU A 1 288 ? 16.783 0.252 10.427 1.00 70.44 288 LEU A O 1
#